Protein AF-0000000077748216 (afdb_homodimer)

Foldseek 3Di:
DPPPPPPPDPDPPPPPPPCPVPVPPPPPPPPPAEDEFDPPPDDLQLVLQLNLVSCVVPQKHKYKYKAPRVVSRVVSVCVCVVVQFKDWDDKDKDWDWDQDPVVRDTDTIIMMMTMIGGGPCNCVVDPDDDPPDDSSVVSVVVVVVVVVVVVVVVVVD/DPPPPPPPDPDPPPPPPPCPVPVPPPPPPPPPAEDEFDPPPDDLQLVLQLNLVSCVVPQKHKYKYKAPRVVSRVVSVCVCVVVQFKDWDDKDKDWDWDQDPVVRDTDTIIMMMTMIGGGPCNCVVDPDDDPPDDSSVVSVVVVVVVVVVVVVVVVVD

Organism: Raphanus sativus (NCBI:txid3726)

Structure (mmCIF, N/CA/C/O backbone):
data_AF-0000000077748216-model_v1
#
loop_
_entity.id
_entity.type
_entity.pdbx_description
1 polymer 'Uncharacterized protein At2g34160-like'
#
loop_
_atom_site.group_PDB
_atom_site.id
_atom_site.type_symbol
_atom_site.label_atom_id
_atom_site.label_alt_id
_atom_site.label_comp_id
_atom_site.label_asym_id
_atom_site.label_entity_id
_atom_site.label_seq_id
_atom_site.pdbx_PDB_ins_code
_atom_site.Cartn_x
_atom_site.Cartn_y
_atom_site.Cartn_z
_atom_site.occupancy
_atom_site.B_iso_or_equiv
_atom_site.auth_seq_id
_atom_site.auth_comp_id
_atom_site.auth_asym_id
_atom_site.auth_atom_id
_atom_site.pdbx_PDB_model_num
ATOM 1 N N . MET A 1 1 ? 86.125 21.094 -19.578 1 27.55 1 MET A N 1
ATOM 2 C CA . MET A 1 1 ? 84.812 20.562 -19.938 1 27.55 1 MET A CA 1
ATOM 3 C C . MET A 1 1 ? 84.062 20.125 -18.703 1 27.55 1 MET A C 1
ATOM 5 O O . MET A 1 1 ? 84.5 19.188 -18 1 27.55 1 MET A O 1
ATOM 9 N N . ALA A 1 2 ? 83.5 21.078 -17.953 1 36.81 2 ALA A N 1
ATOM 10 C CA . ALA A 1 2 ? 82.875 21.094 -16.641 1 36.81 2 ALA A CA 1
ATOM 11 C C . ALA A 1 2 ? 81.688 20.109 -16.594 1 36.81 2 ALA A C 1
ATOM 13 O O . ALA A 1 2 ? 80.812 20.172 -17.453 1 36.81 2 ALA A O 1
ATOM 14 N N . MET A 1 3 ? 81.938 18.844 -16.172 1 29.48 3 MET A N 1
ATOM 15 C CA . MET A 1 3 ? 81.062 17.688 -16.109 1 29.48 3 MET A CA 1
ATOM 16 C C . MET A 1 3 ? 79.812 18 -15.289 1 29.48 3 MET A C 1
ATOM 18 O O . MET A 1 3 ? 79.875 18.375 -14.117 1 29.48 3 MET A O 1
ATOM 22 N N . GLN A 1 4 ? 78.812 18.672 -15.859 1 34.09 4 GLN A N 1
ATOM 23 C CA . GLN A 1 4 ? 77.562 18.969 -15.164 1 34.09 4 GLN A CA 1
ATOM 24 C C . GLN A 1 4 ? 76.938 17.703 -14.555 1 34.09 4 GLN A C 1
ATOM 26 O O . GLN A 1 4 ? 76.75 16.703 -15.25 1 34.09 4 GLN A O 1
ATOM 31 N N . ILE A 1 5 ? 77.188 17.406 -13.297 1 35.5 5 ILE A N 1
ATOM 32 C CA . ILE A 1 5 ? 76.625 16.344 -12.477 1 35.5 5 ILE A CA 1
ATOM 33 C C . ILE A 1 5 ? 75.125 16.422 -12.539 1 35.5 5 ILE A C 1
ATOM 35 O O . ILE A 1 5 ? 74.5 17.438 -12.211 1 35.5 5 ILE A O 1
ATOM 39 N N . ALA A 1 6 ? 74.5 15.758 -13.531 1 41 6 ALA A N 1
ATOM 40 C CA . ALA A 1 6 ? 73.062 15.648 -13.672 1 41 6 ALA A CA 1
ATOM 41 C C . ALA A 1 6 ? 72.438 15.242 -12.352 1 41 6 ALA A C 1
ATOM 43 O O . ALA A 1 6 ? 72.875 14.266 -11.719 1 41 6 ALA A O 1
ATOM 44 N N . THR A 1 7 ? 72.062 16.172 -11.516 1 41.59 7 THR A N 1
ATOM 45 C CA . THR A 1 7 ? 71.375 15.93 -10.266 1 41.59 7 THR A CA 1
ATOM 46 C C . THR A 1 7 ? 70.188 15.008 -10.484 1 41.59 7 THR A C 1
ATOM 48 O O . THR A 1 7 ? 69.375 15.25 -11.383 1 41.59 7 THR A O 1
ATOM 51 N N . PRO A 1 8 ? 70.375 13.719 -10.172 1 38.62 8 PRO A N 1
ATOM 52 C CA . PRO A 1 8 ? 69.25 12.766 -10.367 1 38.62 8 PRO A CA 1
ATOM 53 C C . PRO A 1 8 ? 67.938 13.297 -9.859 1 38.62 8 PRO A C 1
ATOM 55 O O . PRO A 1 8 ? 67.875 14.086 -8.914 1 38.62 8 PRO A O 1
ATOM 58 N N . ALA A 1 9 ? 67 13.594 -10.773 1 42.34 9 ALA A N 1
ATOM 59 C CA . ALA A 1 9 ? 65.625 14.07 -10.5 1 42.34 9 ALA A CA 1
ATOM 60 C C . ALA A 1 9 ? 65 13.289 -9.352 1 42.34 9 ALA A C 1
ATOM 62 O O . ALA A 1 9 ? 65.25 12.094 -9.18 1 42.34 9 ALA A O 1
ATOM 63 N N . PRO A 1 10 ? 64.562 14.016 -8.297 1 40.09 10 PRO A N 1
ATOM 64 C CA . PRO A 1 10 ? 63.969 13.391 -7.121 1 40.09 10 PRO A CA 1
ATOM 65 C C . PRO A 1 10 ? 62.938 12.336 -7.488 1 40.09 10 PRO A C 1
ATOM 67 O O . PRO A 1 10 ? 62.344 12.406 -8.562 1 40.09 10 PRO A O 1
ATOM 70 N N . ALA A 1 11 ? 63.125 11.078 -7.02 1 39.53 11 ALA A N 1
ATOM 71 C CA . ALA A 1 11 ? 62.25 9.922 -7.207 1 39.53 11 ALA A CA 1
ATOM 72 C C . ALA A 1 11 ? 60.781 10.281 -6.914 1 39.53 11 ALA A C 1
ATOM 74 O O . ALA A 1 11 ? 60.5 11.07 -6.016 1 39.53 11 ALA A O 1
ATOM 75 N N . PRO A 1 12 ? 59.969 10.352 -7.992 1 38.25 12 PRO A N 1
ATOM 76 C CA . PRO A 1 12 ? 58.562 10.648 -7.762 1 38.25 12 PRO A CA 1
ATOM 77 C C . PRO A 1 12 ? 57.969 9.852 -6.602 1 38.25 12 PRO A C 1
ATOM 79 O O . PRO A 1 12 ? 58.344 8.711 -6.359 1 38.25 12 PRO A O 1
ATOM 82 N N . ILE A 1 13 ? 57.75 10.469 -5.438 1 40 13 ILE A N 1
ATOM 83 C CA . ILE A 1 13 ? 57.062 9.852 -4.316 1 40 13 ILE A CA 1
ATOM 84 C C . ILE A 1 13 ? 55.844 9.07 -4.824 1 40 13 ILE A C 1
ATOM 86 O O . ILE A 1 13 ? 55.031 9.594 -5.586 1 40 13 ILE A O 1
ATOM 90 N N . THR A 1 14 ? 56.062 7.777 -5.195 1 33.66 14 THR A N 1
ATOM 91 C CA . THR A 1 14 ? 54.969 6.879 -5.535 1 33.66 14 THR A CA 1
ATOM 92 C C . THR A 1 14 ? 53.812 7.016 -4.531 1 33.66 14 THR A C 1
ATOM 94 O O . THR A 1 14 ? 54.031 6.887 -3.322 1 33.66 14 THR A O 1
ATOM 97 N N . ALA A 1 15 ? 52.875 7.938 -4.824 1 38.72 15 ALA A N 1
ATOM 98 C CA . ALA A 1 15 ? 51.688 8.086 -4 1 38.72 15 ALA A CA 1
ATOM 99 C C . ALA A 1 15 ? 51.156 6.727 -3.545 1 38.72 15 ALA A C 1
ATOM 101 O O . ALA A 1 15 ? 51.25 5.738 -4.273 1 38.72 15 ALA A O 1
ATOM 102 N N . PRO A 1 16 ? 51.156 6.535 -2.176 1 36.75 16 PRO A N 1
ATOM 103 C CA . PRO A 1 16 ? 50.625 5.273 -1.677 1 36.75 16 PRO A CA 1
ATOM 104 C C . PRO A 1 16 ? 49.375 4.844 -2.43 1 36.75 16 PRO A C 1
ATOM 106 O O . PRO A 1 16 ? 48.594 5.691 -2.891 1 36.75 16 PRO A O 1
ATOM 109 N N . GLU A 1 17 ? 49.469 3.736 -3.219 1 35.72 17 GLU A N 1
ATOM 110 C CA . GLU A 1 17 ? 48.281 3.094 -3.801 1 35.72 17 GLU A CA 1
ATOM 111 C C . GLU A 1 17 ? 47.156 3.012 -2.791 1 35.72 17 GLU A C 1
ATOM 113 O O . GLU A 1 17 ? 47.312 2.459 -1.7 1 35.72 17 GLU A O 1
ATOM 118 N N . ILE A 1 18 ? 46.438 4.137 -2.645 1 35.72 18 ILE A N 1
ATOM 119 C CA . ILE A 1 18 ? 45.219 3.998 -1.869 1 35.72 18 ILE A CA 1
ATOM 120 C C . ILE A 1 18 ? 44.469 2.734 -2.297 1 35.72 18 ILE A C 1
ATOM 122 O O . ILE A 1 18 ? 44.094 2.6 -3.459 1 35.72 18 ILE A O 1
ATOM 126 N N . ASN A 1 19 ? 44.906 1.591 -1.771 1 33.25 19 ASN A N 1
ATOM 127 C CA . ASN A 1 19 ? 44.062 0.398 -1.89 1 33.25 19 ASN A CA 1
ATOM 128 C C . ASN A 1 19 ? 42.594 0.727 -1.718 1 33.25 19 ASN A C 1
ATOM 130 O O . ASN A 1 19 ? 42.156 1.033 -0.611 1 33.25 19 ASN A O 1
ATOM 134 N N . ILE A 1 20 ? 42.125 1.421 -2.705 1 32.44 20 ILE A N 1
ATOM 135 C CA . ILE A 1 20 ? 40.656 1.443 -2.707 1 32.44 20 ILE A CA 1
ATOM 136 C C . ILE A 1 20 ? 40.125 0.034 -2.467 1 32.44 20 ILE A C 1
ATOM 138 O O . ILE A 1 20 ? 40.312 -0.854 -3.305 1 32.44 20 ILE A O 1
ATOM 142 N N . ILE A 1 21 ? 40.438 -0.521 -1.264 1 31.88 21 ILE A N 1
ATOM 143 C CA . ILE A 1 21 ? 39.656 -1.717 -0.961 1 31.88 21 ILE A CA 1
ATOM 144 C C . ILE A 1 21 ? 38.25 -1.578 -1.542 1 31.88 21 ILE A C 1
ATOM 146 O O . ILE A 1 21 ? 37.469 -0.708 -1.126 1 31.88 21 ILE A O 1
ATOM 150 N N . LEU A 1 22 ? 38.156 -1.734 -2.844 1 31.7 22 LEU A N 1
ATOM 151 C CA . LEU A 1 22 ? 36.812 -2.053 -3.334 1 31.7 22 LEU A CA 1
ATOM 152 C C . LEU A 1 22 ? 36.094 -2.949 -2.35 1 31.7 22 LEU A C 1
ATOM 154 O O . LEU A 1 22 ? 36.5 -4.082 -2.1 1 31.7 22 LEU A O 1
ATOM 158 N N . THR A 1 23 ? 35.781 -2.428 -1.133 1 33.97 23 THR A N 1
ATOM 159 C CA . THR A 1 23 ? 34.812 -3.244 -0.387 1 33.97 23 THR A CA 1
ATOM 160 C C . THR A 1 23 ? 33.938 -4.027 -1.337 1 33.97 23 THR A C 1
ATOM 162 O O . THR A 1 23 ? 33.438 -3.482 -2.334 1 33.97 23 THR A O 1
ATOM 165 N N . PRO A 1 24 ? 34.188 -5.332 -1.445 1 31.91 24 PRO A N 1
ATOM 166 C CA . PRO A 1 24 ? 33.219 -6.09 -2.258 1 31.91 24 PRO A CA 1
ATOM 167 C C . PRO A 1 24 ? 31.828 -5.461 -2.277 1 31.91 24 PRO A C 1
ATOM 169 O O . PRO A 1 24 ? 31.406 -4.859 -1.286 1 31.91 24 PRO A O 1
ATOM 172 N N . ALA A 1 25 ? 31.453 -4.887 -3.354 1 33.06 25 ALA A N 1
ATOM 173 C CA . ALA A 1 25 ? 30.062 -4.531 -3.596 1 33.06 25 ALA A CA 1
ATOM 174 C C . ALA A 1 25 ? 29.125 -5.391 -2.754 1 33.06 25 ALA A C 1
ATOM 176 O O . ALA A 1 25 ? 29.234 -6.617 -2.744 1 33.06 25 ALA A O 1
ATOM 177 N N . LYS A 1 26 ? 28.859 -5.07 -1.562 1 33.97 26 LYS A N 1
ATOM 178 C CA . LYS A 1 26 ? 27.766 -5.75 -0.883 1 33.97 26 LYS A CA 1
ATOM 179 C C . LYS A 1 26 ? 26.797 -6.383 -1.887 1 33.97 26 LYS A C 1
ATOM 181 O O . LYS A 1 26 ? 26.156 -5.684 -2.672 1 33.97 26 LYS A O 1
ATOM 186 N N . THR A 1 27 ? 27.156 -7.387 -2.625 1 33.25 27 THR A N 1
ATOM 187 C CA . THR A 1 27 ? 26.219 -8.188 -3.4 1 33.25 27 THR A CA 1
ATOM 188 C C . THR A 1 27 ? 24.828 -8.141 -2.781 1 33.25 27 THR A C 1
ATOM 190 O O . THR A 1 27 ? 24.625 -8.609 -1.66 1 33.25 27 THR A O 1
ATOM 193 N N . GLU A 1 28 ? 24.141 -7.047 -2.73 1 39.19 28 GLU A N 1
ATOM 194 C CA . GLU A 1 28 ? 22.734 -7.129 -2.383 1 39.19 28 GLU A CA 1
ATOM 195 C C . GLU A 1 28 ? 22.172 -8.508 -2.699 1 39.19 28 GLU A C 1
ATOM 197 O O . GLU A 1 28 ? 22.188 -8.945 -3.854 1 39.19 28 GLU A O 1
ATOM 202 N N . THR A 1 29 ? 22.641 -9.555 -2.092 1 40.03 29 THR A N 1
ATOM 203 C CA . THR A 1 29 ? 22.078 -10.891 -2.205 1 40.03 29 THR A CA 1
ATOM 204 C C . THR A 1 29 ? 20.625 -10.82 -2.668 1 40.03 29 THR A C 1
ATOM 206 O O . THR A 1 29 ? 19.766 -10.312 -1.949 1 40.03 29 THR A O 1
ATOM 209 N N . HIS A 1 30 ? 20.375 -10.438 -3.916 1 50.88 30 HIS A N 1
ATOM 210 C CA . HIS A 1 30 ? 19.062 -10.562 -4.531 1 50.88 30 HIS A CA 1
ATOM 211 C C . HIS A 1 30 ? 18.297 -11.758 -3.971 1 50.88 30 HIS A C 1
ATOM 213 O O . HIS A 1 30 ? 18.703 -12.906 -4.16 1 50.88 30 HIS A O 1
ATOM 219 N N . LYS A 1 31 ? 17.734 -11.555 -2.887 1 65.12 31 LYS A N 1
ATOM 220 C CA . LYS A 1 31 ? 16.922 -12.664 -2.391 1 65.12 31 LYS A CA 1
ATOM 221 C C . LYS A 1 31 ? 16.188 -13.359 -3.533 1 65.12 31 LYS A C 1
ATOM 223 O O . LYS A 1 31 ? 15.578 -12.703 -4.379 1 65.12 31 LYS A O 1
ATOM 228 N N . LYS A 1 32 ? 16.5 -14.578 -3.84 1 83.19 32 LYS A N 1
ATOM 229 C CA . LYS A 1 32 ? 15.977 -15.453 -4.883 1 83.19 32 LYS A CA 1
ATOM 230 C C . LYS A 1 32 ? 14.453 -15.453 -4.898 1 83.19 32 LYS A C 1
ATOM 232 O O . LYS A 1 32 ? 13.836 -15.938 -5.848 1 83.19 32 LYS A O 1
ATOM 237 N N . ASN A 1 33 ? 13.852 -14.664 -3.963 1 95.81 33 ASN A N 1
ATOM 238 C CA . ASN A 1 33 ? 12.398 -14.703 -3.918 1 95.81 33 ASN A CA 1
ATOM 239 C C . ASN A 1 33 ? 11.797 -13.297 -3.859 1 95.81 33 ASN A C 1
ATOM 241 O O . ASN A 1 33 ? 10.773 -13.078 -3.211 1 95.81 33 ASN A O 1
ATOM 245 N N . ARG A 1 34 ? 12.57 -12.344 -4.469 1 97.56 34 ARG A N 1
ATOM 246 C CA . ARG A 1 34 ? 12.078 -10.969 -4.492 1 97.56 34 ARG A CA 1
ATOM 247 C C . ARG A 1 34 ? 11.586 -10.586 -5.883 1 97.56 34 ARG A C 1
ATOM 249 O O . ARG A 1 34 ? 12.234 -10.883 -6.887 1 97.56 34 ARG A O 1
ATOM 256 N N . ILE A 1 35 ? 10.445 -9.945 -5.883 1 97.62 35 ILE A N 1
ATOM 257 C CA . ILE A 1 35 ? 9.875 -9.484 -7.145 1 97.62 35 ILE A CA 1
ATOM 258 C C . ILE A 1 35 ? 9.648 -7.977 -7.086 1 97.62 35 ILE A C 1
ATOM 260 O O . ILE A 1 35 ? 8.953 -7.48 -6.195 1 97.62 35 ILE A O 1
ATOM 264 N N . GLN A 1 36 ? 10.234 -7.281 -7.977 1 97.25 36 GLN A N 1
ATOM 265 C CA . GLN A 1 36 ? 9.914 -5.875 -8.188 1 97.25 36 GLN A CA 1
ATOM 266 C C . GLN A 1 36 ? 8.805 -5.715 -9.227 1 97.25 36 GLN A C 1
ATOM 268 O O . GLN A 1 36 ? 8.977 -6.062 -10.391 1 97.25 36 GLN A O 1
ATOM 273 N N . VAL A 1 37 ? 7.738 -5.145 -8.781 1 97.69 37 VAL A N 1
ATOM 274 C CA . VAL A 1 37 ? 6.543 -5.094 -9.609 1 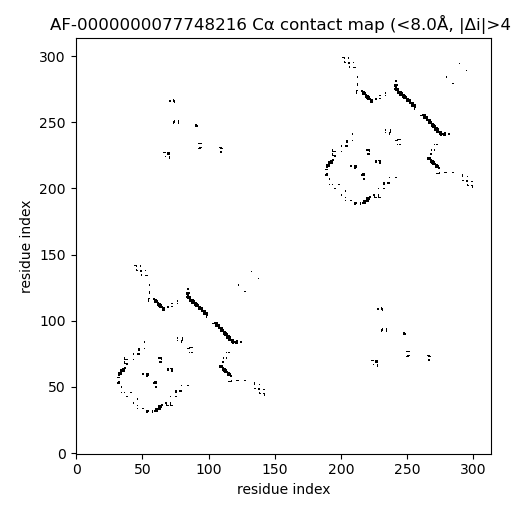97.69 37 VAL A CA 1
ATOM 275 C C . VAL A 1 37 ? 6.461 -3.742 -10.32 1 97.69 37 VAL A C 1
ATOM 277 O O . VAL A 1 37 ? 6.711 -2.701 -9.711 1 97.69 37 VAL A O 1
ATOM 280 N N . SER A 1 38 ? 6.098 -3.84 -11.609 1 93.44 38 SER A N 1
ATOM 281 C CA . SER A 1 38 ? 5.859 -2.65 -12.422 1 93.44 38 SER A CA 1
ATOM 282 C C . SER A 1 38 ? 4.539 -2.75 -13.18 1 93.44 38 SER A C 1
ATOM 284 O O . SER A 1 38 ? 4.102 -3.848 -13.531 1 93.44 38 SER A O 1
ATOM 286 N N . ASN A 1 39 ? 3.916 -1.569 -13.398 1 86 39 ASN A N 1
ATOM 287 C CA . ASN A 1 39 ? 2.66 -1.531 -14.141 1 86 39 ASN A CA 1
ATOM 288 C C . ASN A 1 39 ? 2.898 -1.615 -15.648 1 86 39 ASN A C 1
ATOM 290 O O . ASN A 1 39 ? 2.051 -2.119 -16.391 1 86 39 ASN A O 1
ATOM 294 N N . THR A 1 40 ? 4 -1.246 -16.047 1 85.06 40 THR A N 1
ATOM 295 C CA . THR A 1 40 ? 4.203 -1.038 -17.469 1 85.06 40 THR A CA 1
ATOM 296 C C . THR A 1 40 ? 5.008 -2.186 -18.078 1 85.06 40 THR A C 1
ATOM 298 O O . THR A 1 40 ? 4.945 -2.424 -19.281 1 85.06 40 THR A O 1
ATOM 301 N N . LYS A 1 41 ? 5.566 -3.047 -17.344 1 86 41 LYS A N 1
ATOM 302 C CA . LYS A 1 41 ? 6.527 -3.996 -17.891 1 86 41 LYS A CA 1
ATOM 303 C C . LYS A 1 41 ? 5.871 -5.348 -18.156 1 86 41 LYS A C 1
ATOM 305 O O . LYS A 1 41 ? 6.121 -5.969 -19.203 1 86 41 LYS A O 1
ATOM 310 N N . LYS A 1 42 ? 5.098 -5.773 -17.25 1 91.31 42 LYS A N 1
ATOM 311 C CA . LYS A 1 42 ? 4.473 -7.09 -17.359 1 91.31 42 LYS A CA 1
ATOM 312 C C . LYS A 1 42 ? 3.018 -7.047 -16.906 1 91.31 42 LYS A C 1
ATOM 314 O O . LYS A 1 42 ? 2.637 -6.191 -16.109 1 91.31 42 LYS A O 1
ATOM 319 N N . PRO A 1 43 ? 2.271 -7.984 -17.469 1 92.38 43 PRO A N 1
ATOM 320 C CA . PRO A 1 43 ? 0.876 -8.055 -17.031 1 92.38 43 PRO A CA 1
ATOM 321 C C . PRO A 1 43 ? 0.741 -8.508 -15.578 1 92.38 43 PRO A C 1
ATOM 323 O O . PRO A 1 43 ? 1.648 -9.148 -15.039 1 92.38 43 PRO A O 1
ATOM 326 N N . LEU A 1 44 ? -0.333 -8.242 -15.008 1 94.38 44 LEU A N 1
ATOM 327 C CA . LEU A 1 44 ? -0.645 -8.547 -13.609 1 94.38 44 LEU A CA 1
ATOM 328 C C . LEU A 1 44 ? -0.425 -10.031 -13.312 1 94.38 44 LEU A C 1
ATOM 330 O O . LEU A 1 44 ? 0.265 -10.375 -12.352 1 94.38 44 LEU A O 1
ATOM 334 N N . PHE A 1 45 ? -0.956 -10.883 -14.227 1 95 45 PHE A N 1
ATOM 335 C CA . PHE A 1 45 ? -0.95 -12.305 -13.914 1 95 45 PHE A CA 1
ATOM 336 C C . PHE A 1 45 ? 0.44 -12.898 -14.109 1 95 45 PHE A C 1
ATOM 338 O O . PHE A 1 45 ? 0.748 -13.961 -13.578 1 95 45 PHE A O 1
ATOM 345 N N . PHE A 1 46 ? 1.243 -12.281 -14.93 1 95.38 46 PHE A N 1
ATOM 346 C CA . PHE A 1 46 ? 2.637 -12.711 -14.945 1 95.38 46 PHE A CA 1
ATOM 347 C C . PHE A 1 46 ? 3.232 -12.664 -13.547 1 95.38 46 PHE A C 1
ATOM 349 O O . PHE A 1 46 ? 3.887 -13.617 -13.117 1 95.38 46 PHE A O 1
ATOM 356 N N . TYR A 1 47 ? 3.012 -11.586 -12.828 1 97.75 47 TYR A N 1
ATOM 357 C CA . TYR A 1 47 ? 3.562 -11.406 -11.492 1 97.75 47 TYR A CA 1
ATOM 358 C C . TYR A 1 47 ? 2.916 -12.375 -10.508 1 97.75 47 TYR A C 1
ATOM 360 O O . TYR A 1 47 ? 3.58 -12.875 -9.594 1 97.75 47 TYR A O 1
ATOM 368 N N . VAL A 1 48 ? 1.647 -12.633 -10.656 1 97.56 48 VAL A N 1
ATOM 369 C CA . VAL A 1 48 ? 0.961 -13.594 -9.797 1 97.56 48 VAL A CA 1
ATOM 370 C C . VAL A 1 48 ? 1.595 -14.977 -9.961 1 97.56 48 VAL A C 1
ATOM 372 O O . VAL A 1 48 ? 1.904 -15.641 -8.969 1 97.56 48 VAL A O 1
ATOM 375 N N . ASN A 1 49 ? 1.815 -15.297 -11.211 1 95.69 49 ASN A N 1
ATOM 376 C CA . ASN A 1 49 ? 2.406 -16.594 -11.508 1 95.69 49 ASN A CA 1
ATOM 377 C C . ASN A 1 49 ? 3.844 -16.688 -11.008 1 95.69 49 ASN A C 1
ATOM 379 O O . ASN A 1 49 ? 4.254 -17.703 -10.453 1 95.69 49 ASN A O 1
ATOM 383 N N . LEU A 1 50 ? 4.523 -15.68 -11.219 1 96.31 50 LEU A N 1
ATOM 384 C CA . LEU A 1 50 ? 5.902 -15.656 -10.742 1 96.31 50 LEU A CA 1
ATOM 385 C C . LEU A 1 50 ? 5.953 -15.789 -9.219 1 96.31 50 LEU A C 1
ATOM 387 O O . LEU A 1 50 ? 6.777 -16.531 -8.688 1 96.31 50 LEU A O 1
ATOM 391 N N . ALA A 1 51 ? 5.109 -15.117 -8.562 1 97.75 51 ALA A N 1
ATOM 392 C CA . ALA A 1 51 ? 5.039 -15.188 -7.109 1 97.75 51 ALA A CA 1
ATOM 393 C C . ALA A 1 51 ? 4.734 -16.609 -6.645 1 97.75 51 ALA A C 1
ATOM 395 O O . ALA A 1 51 ? 5.336 -17.094 -5.684 1 97.75 51 ALA A O 1
ATOM 396 N N . LYS A 1 52 ? 3.85 -17.219 -7.316 1 96.5 52 LYS A N 1
ATOM 397 C CA . LYS A 1 52 ? 3.52 -18.609 -7.004 1 96.5 52 LYS A CA 1
ATOM 398 C C . LYS A 1 52 ? 4.758 -19.484 -7.07 1 96.5 52 LYS A C 1
ATOM 400 O O . LYS A 1 52 ? 4.98 -20.328 -6.191 1 96.5 52 LYS A O 1
ATOM 405 N N . ARG A 1 53 ? 5.477 -19.25 -8.039 1 95.5 53 ARG A N 1
ATOM 406 C CA . ARG A 1 53 ? 6.668 -20.062 -8.242 1 95.5 53 ARG A CA 1
ATOM 407 C C . ARG A 1 53 ? 7.703 -19.812 -7.152 1 95.5 53 ARG A C 1
ATOM 409 O O . ARG A 1 53 ? 8.32 -20.75 -6.645 1 95.5 53 ARG A O 1
ATOM 416 N N . TYR A 1 54 ? 7.84 -18.609 -6.828 1 96.44 54 TYR A N 1
ATOM 417 C CA . TYR A 1 54 ? 8.797 -18.281 -5.777 1 96.44 54 TYR A CA 1
ATOM 418 C C . TYR A 1 54 ? 8.344 -18.844 -4.434 1 96.44 54 TYR A C 1
ATOM 420 O O . TYR A 1 54 ? 9.164 -19.328 -3.648 1 96.44 54 TYR A O 1
ATOM 428 N N . ILE A 1 55 ? 7.078 -18.812 -4.176 1 96.69 55 ILE A N 1
ATOM 429 C CA . ILE A 1 55 ? 6.551 -19.406 -2.949 1 96.69 55 ILE A CA 1
ATOM 430 C C . ILE A 1 55 ? 6.805 -20.906 -2.953 1 96.69 55 ILE A C 1
ATOM 432 O O . ILE A 1 55 ? 7.211 -21.484 -1.937 1 96.69 55 ILE A O 1
ATOM 436 N N . GLN A 1 56 ? 6.57 -21.438 -4.059 1 95.06 56 GLN A N 1
ATOM 437 C CA . GLN A 1 56 ? 6.781 -22.875 -4.191 1 95.06 56 GLN A CA 1
ATOM 438 C C . GLN A 1 56 ? 8.234 -23.25 -3.924 1 95.06 56 GLN A C 1
ATOM 440 O O . GLN A 1 56 ? 8.516 -24.234 -3.244 1 95.06 56 GLN A O 1
ATOM 445 N N . GLN A 1 57 ? 9.109 -22.469 -4.391 1 93.5 57 GLN A N 1
ATOM 446 C CA . GLN A 1 57 ? 10.531 -22.797 -4.336 1 93.5 57 GLN A CA 1
ATOM 447 C C . GLN A 1 57 ? 11.141 -22.375 -3.002 1 93.5 57 GLN A C 1
ATOM 449 O O . GLN A 1 57 ? 12.055 -23.031 -2.494 1 93.5 57 GLN A O 1
ATOM 454 N N . HIS A 1 58 ? 10.617 -21.281 -2.465 1 94.88 58 HIS A N 1
ATOM 455 C CA . HIS A 1 58 ? 11.32 -20.688 -1.334 1 94.88 58 HIS A CA 1
ATOM 456 C C . HIS A 1 58 ? 10.414 -20.578 -0.117 1 94.88 58 HIS A C 1
ATOM 458 O O . HIS A 1 58 ? 10.82 -20.047 0.919 1 94.88 58 HIS A O 1
ATOM 464 N N . ASN A 1 59 ? 9.25 -20.953 -0.213 1 96.81 59 ASN A N 1
ATOM 465 C CA . ASN A 1 59 ? 8.242 -20.906 0.842 1 96.81 59 ASN A CA 1
ATOM 466 C C . ASN A 1 59 ? 7.883 -19.469 1.203 1 96.81 59 ASN A C 1
ATOM 468 O O . ASN A 1 59 ? 7.172 -19.219 2.182 1 96.81 59 ASN A O 1
ATOM 472 N N . GLU A 1 60 ? 8.438 -18.531 0.409 1 97.81 60 GLU A N 1
ATOM 473 C CA . GLU A 1 60 ? 8.203 -17.125 0.686 1 97.81 60 GLU A CA 1
ATOM 474 C C . GLU A 1 60 ? 8.477 -16.266 -0.546 1 97.81 60 GLU A C 1
ATOM 476 O O . GLU A 1 60 ? 9.305 -16.625 -1.384 1 97.81 60 GLU A O 1
ATOM 481 N N . VAL A 1 61 ? 7.773 -15.203 -0.599 1 98.44 61 VAL A N 1
ATOM 482 C CA . VAL A 1 61 ? 8.047 -14.242 -1.664 1 98.44 61 VAL A CA 1
ATOM 483 C C . VAL A 1 61 ? 7.953 -12.82 -1.118 1 98.44 61 VAL A C 1
ATOM 485 O O . VAL A 1 61 ? 7.094 -12.523 -0.284 1 98.44 61 VAL A O 1
ATOM 488 N N . GLU A 1 62 ? 8.852 -11.969 -1.553 1 98.62 62 GLU A N 1
ATOM 489 C CA . GLU A 1 62 ? 8.836 -10.547 -1.223 1 98.62 62 GLU A CA 1
ATOM 490 C C . GLU A 1 62 ? 8.453 -9.703 -2.438 1 98.62 62 GLU A C 1
ATOM 492 O O . GLU A 1 62 ? 9.156 -9.711 -3.451 1 98.62 62 GLU A O 1
ATOM 497 N N . LEU A 1 63 ? 7.383 -8.977 -2.277 1 98.56 63 LEU A N 1
ATOM 498 C CA . LEU A 1 63 ? 6.914 -8.094 -3.344 1 98.56 63 LEU A CA 1
ATOM 499 C C . LEU A 1 63 ? 7.246 -6.641 -3.029 1 98.56 63 LEU A C 1
ATOM 501 O O . LEU A 1 63 ? 7.113 -6.203 -1.885 1 98.56 63 LEU A O 1
ATOM 505 N N . SER A 1 64 ? 7.645 -5.898 -4.066 1 98.19 64 SER A N 1
ATOM 506 C CA . SER A 1 64 ? 7.938 -4.48 -3.889 1 98.19 64 SER A CA 1
ATOM 507 C C . SER A 1 64 ? 7.484 -3.67 -5.098 1 98.19 64 SER A C 1
ATOM 509 O O . SER A 1 64 ? 7.465 -4.18 -6.223 1 98.19 64 SER A O 1
ATOM 511 N N . ALA A 1 65 ? 7.086 -2.477 -4.812 1 97.69 65 ALA A N 1
ATOM 512 C CA . ALA A 1 65 ? 6.68 -1.575 -5.891 1 97.69 65 ALA A CA 1
ATOM 513 C C . ALA A 1 65 ? 6.852 -0.116 -5.48 1 97.69 65 ALA A C 1
ATOM 515 O O . ALA A 1 65 ? 6.844 0.205 -4.289 1 97.69 65 ALA A O 1
ATOM 516 N N . LEU A 1 66 ? 6.941 0.7 -6.516 1 96.12 66 LEU A N 1
ATOM 517 C CA . LEU A 1 66 ? 7.023 2.146 -6.34 1 96.12 66 LEU A CA 1
ATOM 518 C C . LEU A 1 66 ? 5.863 2.846 -7.047 1 96.12 66 LEU A C 1
ATOM 520 O O . LEU A 1 66 ? 5.469 2.447 -8.148 1 96.12 66 LEU A O 1
ATOM 524 N N . GLY A 1 67 ? 5.395 3.904 -6.367 1 95 67 GLY A N 1
ATOM 525 C CA . GLY A 1 67 ? 4.418 4.762 -7.016 1 95 67 GLY A CA 1
ATOM 526 C C . GLY A 1 67 ? 3.141 4.035 -7.395 1 95 67 GLY A C 1
ATOM 527 O O . GLY A 1 67 ? 2.537 3.354 -6.562 1 95 67 GLY A O 1
ATOM 528 N N . MET A 1 68 ? 2.859 4.145 -8.68 1 93.19 68 MET A N 1
ATOM 529 C CA . MET A 1 68 ? 1.578 3.633 -9.164 1 93.19 68 MET A CA 1
ATOM 530 C C . MET A 1 68 ? 1.554 2.107 -9.125 1 93.19 68 MET A C 1
ATOM 532 O O . MET A 1 68 ? 0.482 1.501 -9.086 1 93.19 68 MET A O 1
ATOM 536 N N . ALA A 1 69 ? 2.609 1.498 -9.062 1 96.62 69 ALA A N 1
ATOM 537 C CA . ALA A 1 69 ? 2.686 0.04 -9.078 1 96.62 69 ALA A CA 1
ATOM 538 C C . ALA A 1 69 ? 2.316 -0.542 -7.715 1 96.62 69 ALA A C 1
ATOM 540 O O . ALA A 1 69 ? 2.115 -1.752 -7.582 1 96.62 69 ALA A O 1
ATOM 541 N N . ILE A 1 70 ? 2.205 0.261 -6.738 1 97.75 70 ILE A N 1
ATOM 542 C CA . ILE A 1 70 ? 1.836 -0.185 -5.398 1 97.75 70 ILE A CA 1
ATOM 543 C C . ILE A 1 70 ? 0.476 -0.878 -5.441 1 97.75 70 ILE A C 1
ATOM 545 O O . ILE A 1 70 ? 0.29 -1.934 -4.832 1 97.75 70 ILE A O 1
ATOM 549 N N . THR A 1 71 ? -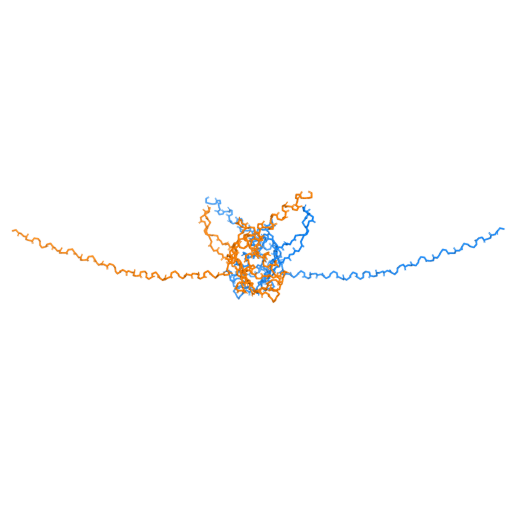0.413 -0.296 -6.211 1 96.81 71 THR A N 1
ATOM 550 C CA . THR A 1 71 ? -1.74 -0.884 -6.359 1 96.81 71 THR A CA 1
ATOM 551 C C . THR A 1 71 ? -1.645 -2.307 -6.902 1 96.81 71 THR A C 1
ATOM 553 O O . THR A 1 71 ? -2.389 -3.191 -6.477 1 96.81 71 THR A O 1
ATOM 556 N N . THR A 1 72 ? -0.719 -2.541 -7.734 1 96.75 72 THR A N 1
ATOM 557 C CA . THR A 1 72 ? -0.535 -3.852 -8.344 1 96.75 72 THR A CA 1
ATOM 558 C C . THR A 1 72 ? -0.039 -4.867 -7.32 1 96.75 72 THR A C 1
ATOM 560 O O . THR A 1 72 ? -0.535 -5.992 -7.262 1 96.75 72 THR A O 1
ATOM 563 N N . VAL A 1 73 ? 0.812 -4.41 -6.484 1 98.19 73 VAL A N 1
ATOM 564 C CA . VAL A 1 73 ? 1.363 -5.293 -5.461 1 98.19 73 VAL A CA 1
ATOM 565 C C . VAL A 1 73 ? 0.266 -5.699 -4.48 1 98.19 73 VAL A C 1
ATOM 567 O O . VAL A 1 73 ? 0.171 -6.863 -4.094 1 98.19 73 VAL A O 1
ATOM 570 N N . VAL A 1 74 ? -0.524 -4.715 -4.105 1 98.25 74 VAL A N 1
ATOM 571 C CA . VAL A 1 74 ? -1.62 -5.023 -3.193 1 98.25 74 VAL A CA 1
ATOM 572 C C . VAL A 1 74 ? -2.568 -6.027 -3.842 1 98.25 74 VAL A C 1
ATOM 574 O O . VAL A 1 74 ? -2.984 -7 -3.205 1 98.25 74 VAL A O 1
ATOM 577 N N . THR A 1 75 ? -2.846 -5.863 -5.105 1 97.5 75 THR A N 1
ATOM 578 C CA . THR A 1 75 ? -3.748 -6.75 -5.836 1 97.5 75 THR A CA 1
ATOM 579 C C . THR A 1 75 ? -3.176 -8.164 -5.91 1 97.5 75 THR A C 1
ATOM 581 O O . THR A 1 75 ? -3.883 -9.141 -5.648 1 97.5 75 THR A O 1
ATOM 584 N N . ILE A 1 76 ? -1.905 -8.266 -6.188 1 98 76 ILE A N 1
ATOM 585 C CA . ILE A 1 76 ? -1.234 -9.555 -6.27 1 98 76 ILE A CA 1
ATOM 586 C C . ILE A 1 76 ? -1.327 -10.273 -4.926 1 98 76 ILE A C 1
ATOM 588 O O . ILE A 1 76 ? -1.702 -11.445 -4.863 1 98 76 ILE A O 1
ATOM 592 N N . SER A 1 77 ? -0.988 -9.562 -3.918 1 98.62 77 SER A N 1
ATOM 593 C CA . SER A 1 77 ? -1.012 -10.133 -2.574 1 98.62 77 SER A CA 1
ATOM 594 C C . SER A 1 77 ? -2.4 -10.656 -2.221 1 98.62 77 SER A C 1
ATOM 596 O O . SER A 1 77 ? -2.535 -11.75 -1.676 1 98.62 77 SER A O 1
ATOM 598 N N . GLU A 1 78 ? -3.357 -9.93 -2.561 1 98.12 78 GLU A N 1
ATOM 599 C CA . GLU A 1 78 ? -4.727 -10.297 -2.215 1 98.12 78 GLU A CA 1
ATOM 600 C C . GLU A 1 78 ? -5.203 -11.484 -3.049 1 98.12 78 GLU A C 1
ATOM 602 O O . GLU A 1 78 ? -5.926 -12.352 -2.553 1 98.12 78 GLU A O 1
ATOM 607 N N . ILE A 1 79 ? -4.816 -11.5 -4.281 1 97.12 79 ILE A N 1
ATOM 608 C CA . ILE A 1 79 ? -5.148 -12.641 -5.137 1 97.12 79 ILE A CA 1
ATOM 609 C C . ILE A 1 79 ? -4.574 -13.922 -4.535 1 97.12 79 ILE A C 1
ATOM 611 O O . ILE A 1 79 ? -5.285 -14.922 -4.398 1 97.12 79 ILE A O 1
ATOM 615 N N . LEU A 1 80 ? -3.379 -13.898 -4.133 1 98.25 80 LEU A N 1
ATOM 616 C CA . LEU A 1 80 ? -2.709 -15.07 -3.59 1 98.25 80 LEU A CA 1
ATOM 617 C C . LEU A 1 80 ? -3.33 -15.484 -2.26 1 98.25 80 LEU A C 1
ATOM 619 O O . LEU A 1 80 ? -3.561 -16.672 -2.021 1 98.25 80 LEU A O 1
ATOM 623 N N . LYS A 1 81 ? -3.65 -14.555 -1.471 1 97.88 81 LYS A N 1
ATOM 624 C CA . LYS A 1 81 ? -4.262 -14.828 -0.173 1 97.88 81 LYS A CA 1
ATOM 625 C C . LYS A 1 81 ? -5.672 -15.383 -0.337 1 97.88 81 LYS A C 1
ATOM 627 O O . LYS A 1 81 ? -6.035 -16.375 0.304 1 97.88 81 LYS A O 1
ATOM 632 N N . ASN A 1 82 ? -6.363 -14.75 -1.183 1 95.94 82 ASN A N 1
ATOM 633 C CA . ASN A 1 82 ? -7.766 -15.117 -1.355 1 95.94 82 ASN A CA 1
ATOM 634 C C . ASN A 1 82 ? -7.906 -16.5 -1.995 1 95.94 82 ASN A C 1
ATOM 636 O O . ASN A 1 82 ? -8.906 -17.188 -1.781 1 95.94 82 ASN A O 1
ATOM 640 N N . ASN A 1 83 ? -6.934 -16.938 -2.736 1 96.25 83 ASN A N 1
ATOM 641 C CA . ASN A 1 83 ? -6.945 -18.25 -3.369 1 96.25 83 ASN A CA 1
ATOM 642 C C . ASN A 1 83 ? -6.387 -19.328 -2.441 1 96.25 83 ASN A C 1
ATOM 644 O O . ASN A 1 83 ? -6.262 -20.484 -2.832 1 96.25 83 ASN A O 1
ATOM 648 N N . GLY A 1 84 ? -5.977 -18.875 -1.302 1 97.5 84 GLY A N 1
ATOM 649 C CA . GLY A 1 84 ? -5.469 -19.828 -0.316 1 97.5 84 GLY A CA 1
ATOM 650 C C . GLY A 1 84 ? -4.023 -20.219 -0.548 1 97.5 84 GLY A C 1
ATOM 651 O O . GLY A 1 84 ? -3.553 -21.219 -0.025 1 97.5 84 GLY A O 1
ATOM 652 N N . LEU A 1 85 ? -3.295 -19.406 -1.264 1 98.25 85 LEU A N 1
ATOM 653 C CA . LEU A 1 85 ? -1.942 -19.781 -1.662 1 98.25 85 LEU A CA 1
ATOM 654 C C . LEU A 1 85 ? -0.908 -19.156 -0.737 1 98.25 85 LEU A C 1
ATOM 656 O O . LEU A 1 85 ? 0.225 -19.625 -0.646 1 98.25 85 LEU A O 1
ATOM 660 N N . ALA A 1 86 ? -1.341 -18.062 -0.059 1 98.62 86 ALA A N 1
ATOM 661 C CA . ALA A 1 86 ? -0.341 -17.312 0.702 1 98.62 86 ALA A CA 1
ATOM 662 C C . ALA A 1 86 ? -0.952 -16.703 1.957 1 98.62 86 ALA A C 1
ATOM 664 O O . ALA A 1 86 ? -2.172 -16.531 2.045 1 98.62 86 ALA A O 1
ATOM 665 N N . THR A 1 87 ? -0.139 -16.438 2.936 1 98.44 87 THR A N 1
ATOM 666 C CA . THR A 1 87 ? -0.453 -15.648 4.125 1 98.44 87 THR A CA 1
ATOM 667 C C . THR A 1 87 ? 0.477 -14.445 4.242 1 98.44 87 THR A C 1
ATOM 669 O O . THR A 1 87 ? 1.672 -14.547 3.959 1 98.44 87 THR A O 1
ATOM 672 N N . GLU A 1 88 ? -0.097 -13.438 4.637 1 98.06 88 GLU A N 1
ATOM 673 C CA . GLU A 1 88 ? 0.687 -12.211 4.75 1 98.06 88 GLU A CA 1
ATOM 674 C C . GLU A 1 88 ? 1.539 -12.211 6.016 1 98.06 88 GLU A C 1
ATOM 676 O O . GLU A 1 88 ? 1.022 -12.406 7.117 1 98.06 88 GLU A O 1
ATOM 681 N N . LYS A 1 89 ? 2.846 -11.938 5.875 1 97.75 89 LYS A N 1
ATOM 682 C CA . LYS A 1 89 ? 3.752 -11.93 7.02 1 97.75 89 LYS A CA 1
ATOM 683 C C . LYS A 1 89 ? 4.09 -10.5 7.438 1 97.75 89 LYS A C 1
ATOM 685 O O . LYS A 1 89 ? 4.164 -10.195 8.633 1 97.75 89 LYS A O 1
ATOM 690 N N . LYS A 1 90 ? 4.234 -9.711 6.379 1 97.44 90 LYS A N 1
ATOM 691 C CA . LYS A 1 90 ? 4.711 -8.359 6.684 1 97.44 90 LYS A CA 1
ATOM 692 C C . LYS A 1 90 ? 4.328 -7.383 5.578 1 97.44 90 LYS A C 1
ATOM 694 O O . LYS A 1 90 ? 4.391 -7.719 4.395 1 97.44 90 LYS A O 1
ATOM 699 N N . VAL A 1 91 ? 3.906 -6.242 6.031 1 98.19 91 VAL A N 1
ATOM 700 C CA . VAL A 1 91 ? 3.689 -5.121 5.121 1 98.19 91 VAL A CA 1
ATOM 701 C C . VAL A 1 91 ? 4.469 -3.902 5.609 1 98.19 91 VAL A C 1
ATOM 703 O O . VAL A 1 91 ? 4.301 -3.467 6.75 1 98.19 91 VAL A O 1
ATOM 706 N N . LEU A 1 92 ? 5.305 -3.379 4.676 1 96.88 92 LEU A N 1
ATOM 707 C CA . LEU A 1 92 ? 6.102 -2.203 5.004 1 96.88 92 LEU A CA 1
ATOM 708 C C . LEU A 1 92 ? 5.891 -1.099 3.975 1 96.88 92 LEU A C 1
ATOM 710 O O . LEU A 1 92 ? 5.852 -1.363 2.77 1 96.88 92 LEU A O 1
ATOM 714 N N . THR A 1 93 ? 5.777 0.113 4.473 1 98.06 93 THR A N 1
ATOM 715 C CA . THR A 1 93 ? 5.676 1.268 3.586 1 98.06 93 THR A CA 1
ATOM 716 C C . THR A 1 93 ? 6.789 2.271 3.879 1 98.06 93 THR A C 1
ATOM 718 O O . THR A 1 93 ? 7.211 2.42 5.027 1 98.06 93 THR A O 1
ATOM 721 N N . SER A 1 94 ? 7.223 2.936 2.803 1 97.25 94 SER A N 1
ATOM 722 C CA . SER A 1 94 ? 8.266 3.949 2.912 1 97.25 94 SER A CA 1
ATOM 723 C C . SER A 1 94 ? 8.25 4.883 1.707 1 97.25 94 SER A C 1
ATOM 725 O O . SER A 1 94 ? 7.352 4.812 0.868 1 97.25 94 SER A O 1
ATOM 727 N N . THR A 1 95 ? 9.141 5.816 1.711 1 96.62 95 THR A N 1
ATOM 728 C CA . THR A 1 95 ? 9.398 6.633 0.533 1 96.62 95 THR A CA 1
ATOM 729 C C . THR A 1 95 ? 10.875 6.551 0.136 1 96.62 95 THR A C 1
ATOM 731 O O . THR A 1 95 ? 11.742 6.332 0.985 1 96.62 95 THR A O 1
ATOM 734 N N . VAL A 1 96 ? 11.047 6.652 -1.143 1 95.19 96 VAL A N 1
ATOM 735 C CA . VAL A 1 96 ? 12.406 6.629 -1.665 1 95.19 96 VAL A CA 1
ATOM 736 C C . VAL A 1 96 ? 12.672 7.887 -2.49 1 95.19 96 VAL A C 1
ATOM 738 O O . VAL A 1 96 ? 11.805 8.336 -3.244 1 95.19 96 VAL A O 1
ATOM 741 N N . GLY A 1 97 ? 13.836 8.469 -2.184 1 92.62 97 GLY A N 1
ATOM 742 C CA . GLY A 1 97 ? 14.227 9.617 -2.973 1 92.62 97 GLY A CA 1
ATOM 743 C C . GLY A 1 97 ? 14.758 9.25 -4.348 1 92.62 97 GLY A C 1
ATOM 744 O O . GLY A 1 97 ? 15.625 8.383 -4.473 1 92.62 97 GLY A O 1
ATOM 745 N N . MET A 1 98 ? 14.086 9.812 -5.395 1 89.56 98 MET A N 1
ATOM 746 C CA . MET A 1 98 ? 14.547 9.562 -6.758 1 89.56 98 MET A CA 1
ATOM 747 C C . MET A 1 98 ? 14.75 10.875 -7.516 1 89.56 98 MET A C 1
ATOM 749 O O . MET A 1 98 ? 14.047 11.859 -7.262 1 89.56 98 MET A O 1
ATOM 753 N N . LYS A 1 99 ? 15.766 10.867 -8.32 1 87.25 99 LYS A N 1
ATOM 754 C CA . LYS A 1 99 ? 16.016 12.047 -9.141 1 87.25 99 LYS A CA 1
ATOM 755 C C . LYS A 1 99 ? 15.023 12.141 -10.297 1 87.25 99 LYS A C 1
ATOM 757 O O . LYS A 1 99 ? 14.852 11.188 -11.055 1 87.25 99 LYS A O 1
ATOM 762 N N . ASP A 1 100 ? 14.258 13.188 -10.242 1 80.75 100 ASP A N 1
ATOM 763 C CA . ASP A 1 100 ? 13.352 13.438 -11.359 1 80.75 100 ASP A CA 1
ATOM 764 C C . ASP A 1 100 ? 14.102 14.008 -12.562 1 80.75 100 ASP A C 1
ATOM 766 O O . ASP A 1 100 ? 14.609 15.133 -12.508 1 80.75 100 ASP A O 1
ATOM 770 N N . GLU A 1 101 ? 14.25 13.234 -13.469 1 76.06 101 GLU A N 1
ATOM 771 C CA . GLU A 1 101 ? 15.047 13.625 -14.625 1 76.06 101 GLU A CA 1
ATOM 772 C C . GLU A 1 101 ? 14.461 14.859 -15.312 1 76.06 101 GLU A C 1
ATOM 774 O O . GLU A 1 101 ? 15.18 15.625 -15.953 1 76.06 101 GLU A O 1
ATOM 779 N N . THR A 1 102 ? 13.211 15.031 -15.164 1 72.75 102 THR A N 1
ATOM 780 C CA . THR A 1 102 ? 12.555 16.141 -15.859 1 72.75 102 THR A CA 1
ATOM 781 C C . THR A 1 102 ? 12.781 17.453 -15.109 1 72.75 102 THR A C 1
ATOM 783 O O . THR A 1 102 ? 13.008 18.5 -15.727 1 72.75 102 THR A O 1
ATOM 786 N N . LYS A 1 103 ? 12.789 17.438 -13.836 1 71.38 103 LYS A N 1
ATOM 787 C CA . LYS A 1 103 ? 12.836 18.688 -13.078 1 71.38 103 LYS A CA 1
ATOM 788 C C . LYS A 1 103 ? 14.156 18.812 -12.32 1 71.38 103 LYS A C 1
ATOM 790 O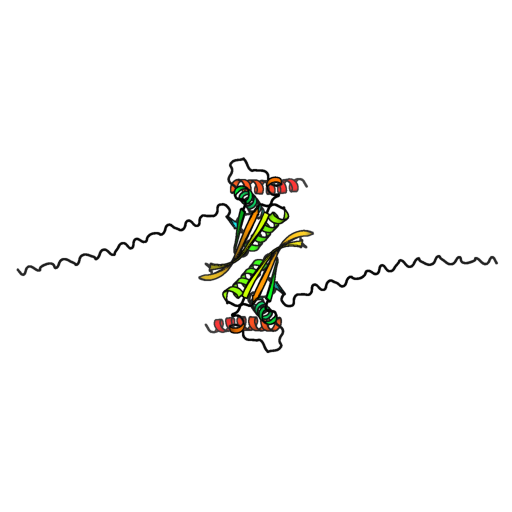 O . LYS A 1 103 ? 14.477 19.891 -11.812 1 71.38 103 LYS A O 1
ATOM 795 N N . GLY A 1 104 ? 14.859 17.844 -12.469 1 77.5 104 GLY A N 1
ATOM 796 C CA . GLY A 1 104 ? 16.141 17.859 -11.789 1 77.5 104 GLY A CA 1
ATOM 797 C C . GLY A 1 104 ? 16.016 17.859 -10.281 1 77.5 104 GLY A C 1
ATOM 798 O O . GLY A 1 104 ? 16.984 18.141 -9.57 1 77.5 104 GLY A O 1
ATOM 799 N N . LYS A 1 105 ? 14.828 17.859 -9.773 1 86.56 105 LYS A N 1
ATOM 800 C CA . LYS A 1 105 ? 14.625 17.906 -8.328 1 86.56 105 LYS A CA 1
ATOM 801 C C . LYS A 1 105 ? 14.414 16.516 -7.75 1 86.56 105 LYS A C 1
ATOM 803 O O . LYS A 1 105 ? 14.008 15.602 -8.469 1 86.56 105 LYS A O 1
ATOM 808 N N . MET A 1 106 ? 14.82 16.312 -6.512 1 89.31 106 MET A N 1
ATOM 809 C CA . MET A 1 106 ? 14.625 15.07 -5.773 1 89.31 106 MET A CA 1
ATOM 810 C C . MET A 1 106 ? 13.172 14.922 -5.328 1 89.31 106 MET A C 1
ATOM 812 O O . MET A 1 106 ? 12.602 15.844 -4.738 1 89.31 106 MET A O 1
ATOM 816 N N . VAL A 1 107 ? 12.656 13.852 -5.797 1 89.81 107 VAL A N 1
ATOM 817 C CA . VAL A 1 107 ? 11.266 13.625 -5.418 1 89.81 107 VAL A CA 1
ATOM 818 C C . VAL A 1 107 ? 11.164 12.367 -4.555 1 89.81 107 VAL A C 1
ATOM 820 O O . VAL A 1 107 ? 11.93 11.414 -4.742 1 89.81 107 VAL A O 1
ATOM 823 N N . GLN A 1 108 ? 10.32 12.398 -3.625 1 93.75 108 GLN A N 1
ATOM 824 C CA . GLN A 1 108 ? 10.039 11.227 -2.793 1 93.75 108 GLN A CA 1
ATOM 825 C C . GLN A 1 108 ? 8.938 10.367 -3.402 1 93.75 108 GLN A C 1
ATOM 827 O O . GLN A 1 108 ? 7.816 10.844 -3.607 1 93.75 108 GLN A O 1
ATOM 832 N N . LYS A 1 109 ? 9.273 9.148 -3.629 1 95.19 109 LYS A N 1
ATOM 833 C CA . LYS A 1 109 ? 8.289 8.227 -4.184 1 95.19 109 LYS A CA 1
ATOM 834 C C . LYS A 1 109 ? 7.871 7.18 -3.158 1 95.19 109 LYS A C 1
ATOM 836 O O . LYS A 1 109 ? 8.719 6.625 -2.451 1 95.19 109 LYS A O 1
ATOM 841 N N . ALA A 1 110 ? 6.633 6.945 -3.195 1 97 110 ALA A N 1
ATOM 842 C CA . ALA A 1 110 ? 6.09 5.945 -2.281 1 97 110 ALA A CA 1
ATOM 843 C C . ALA A 1 110 ? 6.578 4.547 -2.648 1 97 110 ALA A C 1
ATOM 845 O O . ALA A 1 110 ? 6.664 4.203 -3.83 1 97 110 ALA A O 1
ATOM 846 N N . LYS A 1 111 ? 6.863 3.75 -1.614 1 97.69 111 LYS A N 1
ATOM 847 C CA . LYS A 1 111 ? 7.301 2.363 -1.76 1 97.69 111 LYS A CA 1
ATOM 848 C C . LYS A 1 111 ? 6.523 1.444 -0.819 1 97.69 111 LYS A C 1
ATOM 850 O O . LYS A 1 111 ? 6.281 1.794 0.337 1 97.69 111 LYS A O 1
ATOM 855 N N . ILE A 1 112 ? 6.211 0.262 -1.362 1 98.31 112 ILE A N 1
ATOM 856 C CA . ILE A 1 112 ? 5.617 -0.757 -0.505 1 98.31 112 ILE A CA 1
ATOM 857 C C . ILE A 1 112 ? 6.391 -2.066 -0.646 1 98.31 112 ILE A C 1
ATOM 859 O O . ILE A 1 112 ? 6.926 -2.365 -1.715 1 98.31 112 ILE A O 1
ATOM 863 N N . GLU A 1 113 ? 6.453 -2.777 0.412 1 98.38 113 GLU A N 1
ATOM 864 C CA . GLU A 1 113 ? 6.992 -4.133 0.454 1 98.38 113 GLU A CA 1
ATOM 865 C C . GLU A 1 113 ? 6.059 -5.074 1.209 1 98.38 113 GLU A C 1
ATOM 867 O O . GLU A 1 113 ? 5.66 -4.789 2.34 1 98.38 113 GLU A O 1
ATOM 872 N N . ILE A 1 114 ? 5.73 -6.145 0.565 1 98.62 114 ILE A N 1
ATOM 873 C CA . ILE A 1 114 ? 4.867 -7.145 1.186 1 98.62 114 ILE A CA 1
ATOM 874 C C . ILE A 1 114 ? 5.559 -8.508 1.16 1 98.62 114 ILE A C 1
ATOM 876 O O . ILE A 1 114 ? 6.023 -8.953 0.11 1 98.62 114 ILE A O 1
ATOM 880 N N . VAL A 1 115 ? 5.625 -9.141 2.301 1 98.62 115 VAL A N 1
ATOM 881 C CA . VAL A 1 115 ? 6.168 -10.492 2.404 1 98.62 115 VAL A CA 1
ATOM 882 C C . VAL A 1 115 ? 5.035 -11.492 2.6 1 98.62 115 VAL A C 1
ATOM 884 O O . VAL A 1 115 ? 4.227 -11.352 3.521 1 98.62 115 VAL A O 1
ATOM 887 N N . LEU A 1 116 ? 5.035 -12.469 1.729 1 98.69 116 LEU A N 1
ATOM 888 C CA . LEU A 1 116 ? 4.02 -13.508 1.797 1 98.69 116 LEU A CA 1
ATOM 889 C C . LEU A 1 116 ? 4.656 -14.875 2.057 1 98.69 116 LEU A C 1
ATOM 891 O O . LEU A 1 116 ? 5.695 -15.195 1.477 1 98.69 116 LEU A O 1
ATOM 895 N N . GLY A 1 117 ? 4.039 -15.562 2.875 1 98.56 117 GLY A N 1
ATOM 896 C CA . GLY A 1 117 ? 4.461 -16.938 3.131 1 98.56 117 GLY A CA 1
ATOM 897 C C . GLY A 1 117 ? 3.553 -17.969 2.49 1 98.56 117 GLY A C 1
ATOM 898 O O . GLY A 1 117 ? 2.383 -17.688 2.219 1 98.56 117 GLY A O 1
ATOM 899 N N . LYS A 1 118 ? 4.062 -19.156 2.381 1 98.25 118 LYS A N 1
ATOM 900 C CA . LYS A 1 118 ? 3.318 -20.266 1.801 1 98.25 118 LYS A CA 1
ATOM 901 C C . LYS A 1 118 ? 2.189 -20.719 2.727 1 98.25 118 LYS A C 1
ATOM 903 O O . LYS A 1 118 ? 2.404 -20.906 3.926 1 98.25 118 LYS A O 1
ATOM 908 N N . SER A 1 119 ? 1.062 -20.828 2.123 1 98.25 119 SER A N 1
ATOM 909 C CA . SER A 1 119 ? -0.061 -21.312 2.922 1 98.25 119 SER A CA 1
ATOM 910 C C . SER A 1 119 ? -0.044 -22.828 3.049 1 98.25 119 SER A C 1
ATOM 912 O O . SER A 1 119 ? 0.641 -23.516 2.285 1 98.25 119 SER A O 1
ATOM 914 N N . ASP A 1 120 ? -0.791 -23.391 3.984 1 96.62 120 ASP A N 1
ATOM 915 C CA . ASP A 1 120 ? -0.869 -24.828 4.211 1 96.62 120 ASP A CA 1
ATOM 916 C C . ASP A 1 120 ? -1.541 -25.531 3.035 1 96.62 120 ASP A C 1
ATOM 918 O O . ASP A 1 120 ? -1.341 -26.719 2.824 1 96.62 120 ASP A O 1
ATOM 922 N N . LYS A 1 121 ? -2.285 -24.797 2.26 1 96.12 121 LYS A N 1
ATOM 923 C CA . LYS A 1 121 ? -3.053 -25.375 1.161 1 96.12 121 LYS A CA 1
ATOM 924 C C . LYS A 1 121 ? -2.295 -25.266 -0.158 1 96.12 121 LYS A C 1
ATOM 926 O O . LYS A 1 121 ? -2.738 -25.797 -1.182 1 96.12 121 LYS A O 1
ATOM 931 N N . PHE A 1 122 ? -1.191 -24.719 -0.08 1 97.56 122 PHE A N 1
ATOM 932 C CA . PHE A 1 122 ? -0.483 -24.375 -1.305 1 97.56 122 PHE A CA 1
ATOM 933 C C . PHE A 1 122 ? -0.211 -25.609 -2.15 1 97.56 122 PHE A C 1
ATOM 935 O O . PHE A 1 122 ? -0.565 -25.656 -3.33 1 97.56 122 PHE A O 1
ATOM 942 N N . ASP A 1 123 ? 0.343 -26.594 -1.513 1 95.25 123 ASP A N 1
ATOM 943 C CA . ASP A 1 123 ? 0.814 -27.766 -2.244 1 95.25 123 ASP A CA 1
ATOM 944 C C . ASP A 1 123 ? -0.356 -28.578 -2.797 1 95.25 123 ASP A C 1
ATOM 946 O O . ASP A 1 123 ? -0.2 -29.312 -3.77 1 95.25 123 ASP A O 1
ATOM 950 N N . SER A 1 124 ? -1.448 -28.406 -2.219 1 95.12 124 SER A N 1
ATOM 951 C CA . SER A 1 124 ? -2.637 -29.094 -2.719 1 95.12 124 SER A CA 1
ATOM 952 C C . SER A 1 124 ? -3.223 -28.375 -3.928 1 95.12 124 SER A C 1
ATOM 954 O O . SER A 1 124 ? -3.885 -28.984 -4.766 1 95.12 124 SER A O 1
ATOM 956 N N . LEU A 1 125 ? -2.941 -27.094 -4.055 1 94.5 125 LEU A N 1
ATOM 957 C CA . LEU A 1 125 ? -3.564 -26.266 -5.078 1 94.5 125 LEU A CA 1
ATOM 958 C C . LEU A 1 125 ? -2.623 -26.062 -6.262 1 94.5 125 LEU A C 1
ATOM 960 O O . LEU A 1 125 ? -3.074 -25.797 -7.379 1 94.5 125 LEU A O 1
ATOM 964 N N . VAL A 1 126 ? -1.338 -26.156 -5.922 1 92.25 126 VAL A N 1
ATOM 965 C CA . VAL A 1 126 ? -0.346 -25.891 -6.961 1 92.25 126 VAL A CA 1
ATOM 966 C C . VAL A 1 126 ? 0.548 -27.125 -7.137 1 92.25 126 VAL A C 1
ATOM 968 O O . VAL A 1 126 ? 1.423 -27.391 -6.305 1 92.25 126 VAL A O 1
ATOM 971 N N . PRO A 1 127 ? 0.358 -27.719 -8.18 1 87.81 127 PRO A N 1
ATOM 972 C CA . PRO A 1 127 ? 1.19 -28.906 -8.414 1 87.81 127 PRO A CA 1
ATOM 973 C C . PRO A 1 127 ? 2.664 -28.562 -8.617 1 87.81 127 PRO A C 1
ATOM 975 O O . PRO A 1 127 ? 2.986 -27.469 -9.086 1 87.81 127 PRO A O 1
ATOM 978 N N . PRO A 1 128 ? 3.527 -29.469 -8.258 1 85 128 PRO A N 1
ATOM 979 C CA . PRO A 1 128 ? 4.965 -29.234 -8.43 1 85 128 PRO A CA 1
ATOM 980 C C . PRO A 1 128 ? 5.363 -29.047 -9.891 1 85 128 PRO A C 1
ATOM 982 O O . PRO A 1 128 ? 4.727 -29.609 -10.781 1 85 128 PRO A O 1
ATOM 985 N N . VAL A 1 129 ? 6.312 -28.109 -10.016 1 76.62 129 VAL A N 1
ATOM 986 C CA . VAL A 1 129 ? 6.82 -27.906 -11.367 1 76.62 129 VAL A CA 1
ATOM 987 C C . VAL A 1 129 ? 8.086 -28.734 -11.586 1 76.62 129 VAL A C 1
ATOM 989 O O . VAL A 1 129 ? 9.023 -28.656 -10.781 1 76.62 129 VAL A O 1
ATOM 992 N N . THR A 1 130 ? 8.039 -29.578 -12.641 1 72.56 130 THR A N 1
ATOM 993 C CA . THR A 1 130 ? 9.133 -30.516 -12.828 1 72.56 130 THR A CA 1
ATOM 994 C C . THR A 1 130 ? 9.805 -30.297 -14.18 1 72.56 130 THR A C 1
ATOM 996 O O . THR A 1 130 ? 10.656 -31.094 -14.594 1 72.56 130 THR A O 1
ATOM 999 N N . ASN A 1 131 ? 9.625 -29.25 -14.742 1 73.31 131 ASN A N 1
ATOM 1000 C CA . ASN A 1 131 ? 10.086 -29.188 -16.125 1 73.31 131 ASN A CA 1
ATOM 1001 C C . ASN A 1 131 ? 11.414 -28.453 -16.25 1 73.31 131 ASN A C 1
ATOM 1003 O O . ASN A 1 131 ? 11.867 -28.172 -17.359 1 73.31 131 ASN A O 1
ATOM 1007 N N . GLY A 1 132 ? 12.117 -28.25 -15.164 1 78.5 132 GLY A N 1
ATOM 1008 C CA . GLY A 1 132 ? 13.445 -27.656 -15.211 1 78.5 132 GLY A CA 1
ATOM 1009 C C . GLY A 1 132 ? 13.445 -26.203 -15.664 1 78.5 132 GLY A C 1
ATOM 1010 O O . GLY A 1 132 ? 14.5 -25.625 -15.922 1 78.5 132 GLY A O 1
ATOM 1011 N N . LYS A 1 133 ? 12.453 -25.672 -15.836 1 85.5 133 LYS A N 1
ATOM 1012 C CA . LYS A 1 133 ? 12.352 -24.297 -16.281 1 85.5 133 LYS A CA 1
ATOM 1013 C C . LYS A 1 133 ? 12.5 -23.328 -15.117 1 85.5 133 LYS A C 1
ATOM 1015 O O . LYS A 1 133 ? 12.227 -23.672 -13.969 1 85.5 133 LYS A O 1
ATOM 1020 N N . THR A 1 134 ? 13.008 -22.125 -15.477 1 89.5 134 THR A N 1
ATOM 1021 C CA . THR A 1 134 ? 13.109 -21.094 -14.445 1 89.5 134 THR A CA 1
ATOM 1022 C C . THR A 1 134 ? 11.727 -20.578 -14.062 1 89.5 134 THR A C 1
ATOM 1024 O O . THR A 1 134 ? 10.766 -20.719 -14.82 1 89.5 134 THR A O 1
ATOM 1027 N N . PRO A 1 135 ? 11.648 -20.062 -12.945 1 89.62 135 PRO A N 1
ATOM 1028 C CA . PRO A 1 135 ? 10.367 -19.5 -12.523 1 89.62 135 PRO A CA 1
ATOM 1029 C C . PRO A 1 135 ? 9.82 -18.469 -13.516 1 89.62 135 PRO A C 1
ATOM 1031 O O . PRO A 1 135 ? 8.617 -18.422 -13.758 1 89.62 135 PRO A O 1
ATOM 1034 N N . GLU A 1 136 ? 10.664 -17.703 -14.055 1 90.75 136 GLU A N 1
ATOM 1035 C CA . GLU A 1 136 ? 10.242 -16.672 -15 1 90.75 136 GLU A CA 1
ATOM 1036 C C . GLU A 1 136 ? 9.703 -17.281 -16.281 1 90.75 136 GLU A C 1
ATOM 1038 O O . GLU A 1 136 ? 8.719 -16.797 -16.844 1 90.75 136 GLU A O 1
ATOM 1043 N N . GLU A 1 137 ? 10.352 -18.328 -16.688 1 90.88 137 GLU A N 1
ATOM 1044 C CA . GLU A 1 137 ? 9.906 -19.016 -17.891 1 90.88 137 GLU A CA 1
ATOM 1045 C C . GLU A 1 137 ? 8.531 -19.656 -17.688 1 90.88 137 GLU A C 1
ATOM 1047 O O . GLU A 1 137 ? 7.676 -19.578 -18.578 1 90.88 137 GLU A O 1
ATOM 1052 N N . VAL A 1 138 ? 8.391 -20.203 -16.578 1 88.94 138 VAL A N 1
ATOM 1053 C CA . VAL A 1 138 ? 7.117 -20.844 -16.266 1 88.94 138 VAL A CA 1
ATOM 1054 C C . VAL A 1 138 ? 6.016 -19.797 -16.156 1 88.94 138 VAL A C 1
ATOM 1056 O O . VAL A 1 138 ? 4.93 -19.969 -16.719 1 88.94 138 VAL A O 1
ATOM 1059 N N . ALA A 1 139 ? 6.344 -18.703 -15.555 1 90.88 139 ALA A N 1
ATOM 1060 C CA . ALA A 1 139 ? 5.363 -17.641 -15.391 1 90.88 139 ALA A CA 1
ATOM 1061 C C . ALA A 1 139 ? 4.965 -17.047 -16.75 1 90.88 139 ALA A C 1
ATOM 1063 O O . ALA A 1 139 ? 3.789 -16.766 -16.984 1 90.88 139 ALA A O 1
ATOM 1064 N N . LYS A 1 140 ? 5.945 -16.906 -17.547 1 89.81 140 LYS A N 1
ATOM 1065 C CA . LYS A 1 140 ? 5.668 -16.375 -18.891 1 89.81 140 LYS A CA 1
ATOM 1066 C C . LYS A 1 140 ? 4.77 -17.328 -19.672 1 89.81 140 LYS A C 1
ATOM 1068 O O . LYS A 1 140 ? 3.799 -16.891 -20.297 1 89.81 140 LYS A O 1
ATOM 1073 N N . ALA A 1 141 ? 5.09 -18.578 -19.625 1 88.5 141 ALA A N 1
ATOM 1074 C CA . ALA A 1 141 ? 4.316 -19.594 -20.344 1 88.5 141 ALA A CA 1
ATOM 1075 C C . ALA A 1 141 ? 2.879 -19.656 -19.828 1 88.5 141 ALA A C 1
ATOM 1077 O O . ALA A 1 141 ? 1.938 -19.734 -20.625 1 88.5 141 ALA A O 1
ATOM 1078 N N . GLU A 1 142 ? 2.752 -19.562 -18.594 1 86.81 142 GLU A N 1
ATOM 1079 C CA . GLU A 1 142 ? 1.421 -19.609 -17.984 1 86.81 142 GLU A CA 1
ATOM 1080 C C . GLU A 1 142 ? 0.597 -18.391 -18.375 1 86.81 142 GLU A C 1
ATOM 1082 O O . GLU A 1 142 ? -0.61 -18.484 -18.594 1 86.81 142 GLU A O 1
ATOM 1087 N N . THR A 1 143 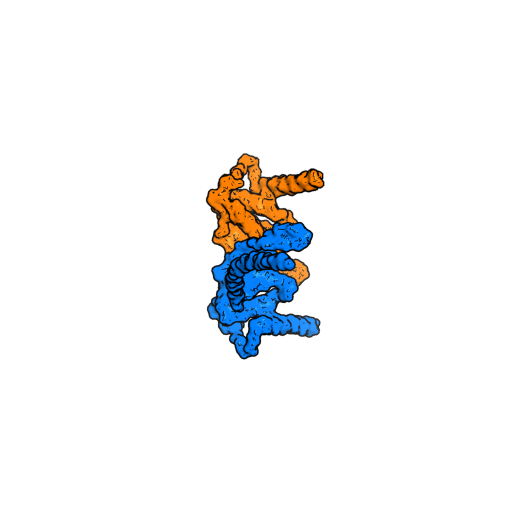? 1.205 -17.266 -18.406 1 87.44 143 THR A N 1
ATOM 1088 C CA . THR A 1 143 ? 0.501 -16.031 -18.75 1 87.44 143 THR A CA 1
ATOM 1089 C C . THR A 1 143 ? 0.079 -16.047 -20.219 1 87.44 143 THR A C 1
ATOM 1091 O O . THR A 1 143 ? -1.042 -15.656 -20.547 1 87.44 143 THR A O 1
ATOM 1094 N N . GLU A 1 144 ? 0.978 -16.516 -21.031 1 86.56 144 GLU A N 1
ATOM 1095 C CA . GLU A 1 144 ? 0.682 -16.594 -22.469 1 86.56 144 GLU A CA 1
ATOM 1096 C C . GLU A 1 144 ? -0.429 -17.609 -22.734 1 86.56 144 GLU A C 1
ATOM 1098 O O . GLU A 1 144 ? -1.297 -17.359 -23.578 1 86.56 144 GLU A O 1
ATOM 1103 N N . ALA A 1 145 ? -0.347 -18.672 -22.031 1 82.62 145 ALA A N 1
ATOM 1104 C CA . ALA A 1 145 ? -1.374 -19.703 -22.203 1 82.62 145 ALA A CA 1
ATOM 1105 C C . ALA A 1 145 ? -2.748 -19.172 -21.797 1 82.62 145 ALA A C 1
ATOM 1107 O O . ALA A 1 145 ? -3.754 -19.484 -22.438 1 82.62 145 ALA A O 1
ATOM 1108 N N . ALA A 1 146 ? -2.742 -18.344 -20.797 1 78.31 146 ALA A N 1
ATOM 1109 C CA . ALA A 1 146 ? -4.008 -17.781 -20.328 1 78.31 146 ALA A CA 1
ATOM 1110 C C . ALA A 1 146 ? -4.555 -16.766 -21.312 1 78.31 146 ALA A C 1
ATOM 1112 O O . ALA A 1 146 ? -5.762 -16.703 -21.562 1 78.31 146 ALA A O 1
ATOM 1113 N N . VAL A 1 147 ? -3.703 -15.938 -21.859 1 77.69 147 VAL A N 1
ATOM 1114 C CA . VAL A 1 147 ? -4.117 -14.938 -22.844 1 77.69 147 VAL A CA 1
ATOM 1115 C C . VAL A 1 147 ? -4.637 -15.625 -24.094 1 77.69 147 VAL A C 1
ATOM 1117 O O . VAL A 1 147 ? -5.664 -15.227 -24.656 1 77.69 147 VAL A O 1
ATOM 1120 N N . GLU A 1 148 ? -3.936 -16.719 -24.516 1 78.19 148 GLU A N 1
ATOM 1121 C CA . GLU A 1 148 ? -4.344 -17.469 -25.703 1 78.19 148 GLU A CA 1
ATOM 1122 C C . GLU A 1 148 ? -5.691 -18.156 -25.469 1 78.19 148 GLU A C 1
ATOM 1124 O O . GLU A 1 148 ? -6.535 -18.188 -26.375 1 78.19 148 GLU A O 1
ATOM 1129 N N . ALA A 1 149 ? -5.832 -18.656 -24.281 1 72.88 149 ALA A N 1
ATOM 1130 C CA . ALA A 1 149 ? -7.082 -19.328 -23.938 1 72.88 149 ALA A CA 1
ATOM 1131 C C . ALA A 1 149 ? -8.25 -18.359 -23.938 1 72.88 149 ALA A C 1
ATOM 1133 O O . ALA A 1 149 ? -9.352 -18.688 -24.375 1 72.88 149 ALA A O 1
ATOM 1134 N N . GLN A 1 150 ? -8 -17.125 -23.484 1 70.5 150 GLN A N 1
ATOM 1135 C CA . GLN A 1 150 ? -9.047 -16.109 -23.469 1 70.5 150 GLN A CA 1
ATOM 1136 C C . GLN A 1 150 ? -9.391 -15.648 -24.875 1 70.5 150 GLN A C 1
ATOM 1138 O O . GLN A 1 150 ? -10.562 -15.414 -25.203 1 70.5 150 GLN A O 1
ATOM 1143 N N . GLU A 1 151 ? -8.367 -15.516 -25.672 1 71.38 151 GLU A N 1
ATOM 1144 C CA . GLU A 1 151 ? -8.586 -15.102 -27.062 1 71.38 151 GLU A CA 1
ATOM 1145 C C . GLU A 1 151 ? -9.312 -16.188 -27.844 1 71.38 151 GLU A C 1
ATOM 1147 O O . GLU A 1 151 ? -10.203 -15.883 -28.656 1 71.38 151 GLU A O 1
ATOM 1152 N N . ALA A 1 152 ? -9.047 -17.438 -27.688 1 72.56 152 ALA A N 1
ATOM 1153 C CA . ALA A 1 152 ? -9.703 -18.547 -28.359 1 72.56 152 ALA A CA 1
ATOM 1154 C C . ALA A 1 152 ? -11.164 -18.656 -27.938 1 72.56 152 ALA A C 1
ATOM 1156 O O . ALA A 1 152 ? -12.039 -18.953 -28.75 1 72.56 152 ALA A O 1
ATOM 1157 N N . ALA A 1 153 ? -11.445 -18.422 -26.797 1 69.81 153 ALA A N 1
ATOM 1158 C CA . ALA A 1 153 ? -12.812 -18.469 -26.297 1 69.81 153 ALA A CA 1
ATOM 1159 C C . ALA A 1 153 ? -13.648 -17.312 -26.828 1 69.81 153 ALA A C 1
ATOM 1161 O O . ALA A 1 153 ? -14.852 -17.453 -27.031 1 69.81 153 ALA A O 1
ATOM 1162 N N . ALA A 1 154 ? -12.984 -16.25 -27.125 1 68.81 154 ALA A N 1
ATOM 1163 C CA . ALA A 1 154 ? -13.703 -15.078 -27.625 1 68.81 154 ALA A CA 1
ATOM 1164 C C . ALA A 1 154 ? -14.039 -15.227 -29.109 1 68.81 154 ALA A C 1
ATOM 1166 O O . ALA A 1 154 ? -15.008 -14.641 -29.594 1 68.81 154 ALA A O 1
ATOM 1167 N N . THR A 1 155 ? -13.203 -15.93 -29.672 1 70.62 155 THR A N 1
ATOM 1168 C CA . THR A 1 155 ? -13.453 -16.156 -31.094 1 70.62 155 THR A CA 1
ATOM 1169 C C . THR A 1 155 ? -14.539 -17.203 -31.281 1 70.62 155 THR A C 1
ATOM 1171 O O . THR A 1 155 ? -15.227 -17.219 -32.312 1 70.62 155 THR A O 1
ATOM 1174 N N . GLN A 1 156 ? -14.656 -17.969 -30.406 1 63.53 156 GLN A N 1
ATOM 1175 C CA . GLN A 1 156 ? -15.648 -19.016 -30.594 1 63.53 156 GLN A CA 1
ATOM 1176 C C . GLN A 1 156 ? -17.047 -18.516 -30.25 1 63.53 156 GLN A C 1
ATOM 1178 O O . GLN A 1 156 ? -18.047 -19.156 -30.594 1 63.53 156 GLN A O 1
ATOM 1183 N N . VAL A 1 157 ? -17.156 -17.328 -29.594 1 56 157 VAL A N 1
ATOM 1184 C CA . VAL A 1 157 ? -18.516 -16.844 -29.438 1 56 157 VAL A CA 1
ATOM 1185 C C . VAL A 1 157 ? -18.844 -15.875 -30.562 1 56 157 VAL A C 1
ATOM 1187 O O . VAL A 1 157 ? -17.984 -15.133 -31.031 1 56 157 VAL A O 1
ATOM 1190 N N . MET B 1 1 ? -87.5 -18.484 -3.854 1 27.83 1 MET B N 1
ATOM 1191 C CA . MET B 1 1 ? -86.438 -17.484 -3.939 1 27.83 1 MET B CA 1
ATOM 1192 C C . MET B 1 1 ? -85.188 -17.875 -3.102 1 27.83 1 MET B C 1
ATOM 1194 O O . MET B 1 1 ? -85.312 -17.922 -1.872 1 27.83 1 MET B O 1
ATOM 1198 N N . ALA B 1 2 ? -84.438 -18.844 -3.598 1 37.16 2 ALA B N 1
ATOM 1199 C CA . ALA B 1 2 ? -83.312 -19.562 -3.031 1 37.16 2 ALA B CA 1
ATOM 1200 C C . ALA B 1 2 ? -82.188 -18.594 -2.57 1 37.16 2 ALA B C 1
ATOM 1202 O O . ALA B 1 2 ? -81.75 -17.75 -3.342 1 37.16 2 ALA B O 1
ATOM 1203 N N . MET B 1 3 ? -82.25 -18.172 -1.292 1 29.55 3 MET B N 1
ATOM 1204 C CA . MET B 1 3 ? -81.438 -17.219 -0.584 1 29.55 3 MET B CA 1
ATOM 1205 C C . MET B 1 3 ? -79.938 -17.578 -0.706 1 29.55 3 MET B C 1
ATOM 1207 O O . MET B 1 3 ? -79.562 -18.688 -0.328 1 29.55 3 MET B O 1
ATOM 1211 N N . GLN B 1 4 ? -79.312 -17.266 -1.819 1 34.22 4 GLN B N 1
ATOM 1212 C CA . GLN B 1 4 ? -77.875 -17.531 -1.987 1 34.22 4 GLN B CA 1
ATOM 1213 C C . GLN B 1 4 ? -77.062 -16.953 -0.822 1 34.22 4 GLN B C 1
ATOM 1215 O O . GLN B 1 4 ? -77.188 -15.766 -0.518 1 34.22 4 GLN B O 1
ATOM 1220 N N . ILE B 1 5 ? -76.875 -17.719 0.236 1 36.28 5 ILE B N 1
ATOM 1221 C CA . ILE B 1 5 ? -76 -17.391 1.374 1 36.28 5 ILE B CA 1
ATOM 1222 C C . ILE B 1 5 ? -74.625 -16.953 0.878 1 36.28 5 ILE B C 1
ATOM 1224 O O . ILE B 1 5 ? -73.938 -17.703 0.169 1 36.28 5 ILE B O 1
ATOM 1228 N N . ALA B 1 6 ? -74.438 -15.656 0.604 1 40.84 6 ALA B N 1
ATOM 1229 C CA . ALA B 1 6 ? -73.188 -15.078 0.24 1 40.84 6 ALA B CA 1
ATOM 1230 C C . ALA B 1 6 ? -72.062 -15.531 1.198 1 40.84 6 ALA B C 1
ATOM 1232 O O . ALA B 1 6 ? -72.25 -15.453 2.418 1 40.84 6 ALA B O 1
ATOM 1233 N N . THR B 1 7 ? -71.438 -16.641 0.894 1 41.84 7 THR B N 1
ATOM 1234 C CA . THR B 1 7 ? -70.312 -17.141 1.675 1 41.84 7 THR B CA 1
ATOM 1235 C C . THR B 1 7 ? -69.312 -16.016 1.962 1 41.84 7 THR B C 1
ATOM 1237 O O . THR B 1 7 ? -68.875 -15.289 1.056 1 41.84 7 THR B O 1
ATOM 1240 N N . PRO B 1 8 ? -69.375 -15.469 3.18 1 39.5 8 PRO B N 1
ATOM 1241 C CA . PRO B 1 8 ? -68.438 -14.391 3.527 1 39.5 8 PRO B CA 1
ATOM 1242 C C . PRO B 1 8 ? -67 -14.672 3.07 1 39.5 8 PRO B C 1
ATOM 1244 O O . PRO B 1 8 ? -66.562 -15.836 2.992 1 39.5 8 PRO B O 1
ATOM 1247 N N . ALA B 1 9 ? -66.5 -13.898 2.092 1 42.91 9 ALA B N 1
ATOM 1248 C CA . ALA B 1 9 ? -65.125 -13.953 1.55 1 42.91 9 ALA B CA 1
ATOM 1249 C C . ALA B 1 9 ? -64.125 -14.094 2.666 1 42.91 9 ALA B C 1
ATOM 1251 O O . ALA B 1 9 ? -64.25 -13.547 3.756 1 42.91 9 ALA B O 1
ATOM 1252 N N . PRO B 1 10 ? -63.375 -15.211 2.652 1 40.75 10 PRO B N 1
ATOM 1253 C CA . PRO B 1 10 ? -62.344 -15.469 3.68 1 40.75 10 PRO B CA 1
ATOM 1254 C C . PRO B 1 10 ? -61.531 -14.234 4.008 1 40.75 10 PRO B C 1
ATOM 1256 O O . PRO B 1 10 ? -61.344 -13.359 3.156 1 40.75 10 PRO B O 1
ATOM 1259 N N . ALA B 1 11 ? -61.531 -13.805 5.289 1 39.97 11 ALA B N 1
ATOM 1260 C CA . ALA B 1 11 ? -60.781 -12.68 5.824 1 39.97 11 ALA B CA 1
ATOM 1261 C C . ALA B 1 11 ? -59.312 -12.719 5.355 1 39.97 11 ALA B C 1
ATOM 1263 O O . ALA B 1 11 ? -58.75 -13.797 5.195 1 39.97 11 ALA B O 1
ATOM 1264 N N . PRO B 1 12 ? -58.938 -11.727 4.504 1 38.19 12 PRO B N 1
ATOM 1265 C CA . PRO B 1 12 ? -57.562 -11.672 4.043 1 38.19 12 PRO B CA 1
ATOM 1266 C C . PRO B 1 12 ? -56.562 -11.859 5.176 1 38.19 12 PRO B C 1
ATOM 1268 O O . PRO B 1 12 ? -56.781 -11.414 6.301 1 38.19 12 PRO B O 1
ATOM 1271 N N . ILE B 1 13 ? -55.969 -13.062 5.332 1 40.25 13 ILE B N 1
ATOM 1272 C CA . ILE B 1 13 ? -54.906 -13.305 6.297 1 40.25 13 ILE B CA 1
ATOM 1273 C C . ILE B 1 13 ? -53.938 -12.133 6.285 1 40.25 13 ILE B C 1
ATOM 1275 O O . ILE B 1 13 ? -53.469 -11.711 5.223 1 40.25 13 ILE B O 1
ATOM 1279 N N . THR B 1 14 ? -54.219 -11.086 7.129 1 34.59 14 THR B N 1
ATOM 1280 C CA . THR B 1 14 ? -53.281 -10 7.344 1 34.59 14 THR B CA 1
ATOM 1281 C C . THR B 1 14 ? -51.875 -10.539 7.523 1 34.59 14 THR B C 1
ATOM 1283 O O . THR B 1 14 ? -51.625 -11.406 8.367 1 34.59 14 THR B O 1
ATOM 1286 N N . ALA B 1 15 ? -51.125 -10.641 6.414 1 38.44 15 ALA B N 1
ATOM 1287 C CA . ALA B 1 15 ? -49.719 -11.062 6.438 1 38.44 15 ALA B CA 1
ATOM 1288 C C . ALA B 1 15 ? -49 -10.445 7.621 1 38.44 15 ALA B C 1
ATOM 1290 O O . ALA B 1 15 ? -49.281 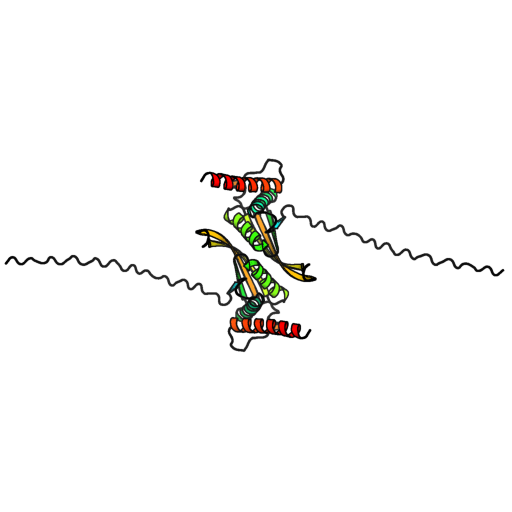-9.305 8.008 1 38.44 15 ALA B O 1
ATOM 1291 N N . PRO B 1 16 ? -48.594 -11.344 8.578 1 37.59 16 PRO B N 1
ATOM 1292 C CA . PRO B 1 16 ? -47.844 -10.805 9.695 1 37.59 16 PRO B CA 1
ATOM 1293 C C . PRO B 1 16 ? -46.875 -9.703 9.273 1 37.59 16 PRO B C 1
ATOM 1295 O O . PRO B 1 16 ? -46.344 -9.742 8.164 1 37.59 16 PRO B O 1
ATOM 1298 N N . GLU B 1 17 ? -47.156 -8.461 9.703 1 36.22 17 GLU B N 1
ATOM 1299 C CA . GLU B 1 17 ? -46.219 -7.371 9.555 1 36.22 17 GLU B CA 1
ATOM 1300 C C . GLU B 1 17 ? -44.781 -7.824 9.922 1 36.22 17 GLU B C 1
ATOM 1302 O O . GLU B 1 17 ? -44.562 -8.305 11.031 1 36.22 17 GLU B O 1
ATOM 1307 N N . ILE B 1 18 ? -44.156 -8.516 8.969 1 35.62 18 ILE B N 1
ATOM 1308 C CA . ILE B 1 18 ? -42.75 -8.758 9.219 1 35.62 18 ILE B CA 1
ATOM 1309 C C . ILE B 1 18 ? -42.094 -7.477 9.734 1 35.62 18 ILE B C 1
ATOM 1311 O O . ILE B 1 18 ? -42.094 -6.461 9.031 1 35.62 18 ILE B O 1
ATOM 1315 N N . ASN B 1 19 ? -42.281 -7.207 11.023 1 33.25 19 ASN B N 1
ATOM 1316 C CA . ASN B 1 19 ? -41.438 -6.176 11.625 1 33.25 19 ASN B CA 1
ATOM 1317 C C . ASN B 1 19 ? -40 -6.234 11.102 1 33.25 19 ASN B C 1
ATOM 1319 O O . ASN B 1 19 ? -39.25 -7.152 11.438 1 33.25 19 ASN B O 1
ATOM 1323 N N . ILE B 1 20 ? -39.969 -5.891 9.875 1 32.59 20 ILE B N 1
ATOM 1324 C CA . ILE B 1 20 ? -38.562 -5.629 9.469 1 32.59 20 ILE B CA 1
ATOM 1325 C C . ILE B 1 20 ? -37.875 -4.793 10.539 1 32.59 20 ILE B C 1
ATOM 1327 O O . ILE B 1 20 ? -38.219 -3.633 10.758 1 32.59 20 ILE B O 1
ATOM 1331 N N . ILE B 1 21 ? -37.75 -5.387 11.75 1 31.84 21 ILE B N 1
ATOM 1332 C CA . ILE B 1 21 ? -36.812 -4.695 12.641 1 31.84 21 ILE B CA 1
ATOM 1333 C C . ILE B 1 21 ? -35.688 -4.082 11.812 1 31.84 21 ILE B C 1
ATOM 1335 O O . ILE B 1 21 ? -34.906 -4.801 11.188 1 31.84 21 ILE B O 1
ATOM 1339 N N . LEU B 1 22 ? -36.031 -2.996 11.18 1 31.98 22 LEU B N 1
ATOM 1340 C CA . LEU B 1 22 ? -34.906 -2.164 10.773 1 31.98 22 LEU B CA 1
ATOM 1341 C C . LEU B 1 22 ? -33.781 -2.191 11.828 1 31.98 22 LEU B C 1
ATOM 1343 O O . LEU B 1 22 ? -34 -1.734 12.953 1 31.98 22 LEU B O 1
ATOM 1347 N N . THR B 1 23 ? -33.188 -3.381 12.062 1 34.19 23 THR B N 1
ATOM 1348 C CA . THR B 1 23 ? -31.984 -3.238 12.859 1 34.19 23 THR B CA 1
ATOM 1349 C C . THR B 1 23 ? -31.359 -1.862 12.656 1 34.19 23 THR B C 1
ATOM 1351 O O . THR B 1 23 ? -31.281 -1.373 11.523 1 34.19 23 THR B O 1
ATOM 1354 N N . PRO B 1 24 ? -31.484 -1.008 13.641 1 32.12 24 PRO B N 1
ATOM 1355 C CA . PRO B 1 24 ? -30.781 0.267 13.484 1 32.12 24 PRO B CA 1
ATOM 1356 C C . PRO B 1 24 ? -29.547 0.154 12.57 1 32.12 24 PRO B C 1
ATOM 1358 O O . PRO B 1 24 ? -28.906 -0.891 12.539 1 32.12 24 PRO B O 1
ATOM 1361 N N . ALA B 1 25 ? -29.609 0.723 11.43 1 32.97 25 ALA B N 1
ATOM 1362 C CA . ALA B 1 25 ? -28.422 0.944 10.609 1 32.97 25 ALA B CA 1
ATOM 1363 C C . ALA B 1 25 ? -27.172 0.987 11.461 1 32.97 25 ALA B C 1
ATOM 1365 O O . ALA B 1 25 ? -27.109 1.719 12.453 1 32.97 25 ALA B O 1
ATOM 1366 N N . LYS B 1 26 ? -26.609 -0.087 11.805 1 33.97 26 LYS B N 1
ATOM 1367 C CA . LYS B 1 26 ? -25.266 0.002 12.383 1 33.97 26 LYS B CA 1
ATOM 1368 C C . LYS B 1 26 ? -24.609 1.322 12.016 1 33.97 26 LYS B C 1
ATOM 1370 O O . LYS B 1 26 ? -24.344 1.588 10.836 1 33.97 26 LYS B O 1
ATOM 1375 N N . THR B 1 27 ? -25.031 2.449 12.477 1 33.22 27 THR B N 1
ATOM 1376 C CA . THR B 1 27 ? -24.281 3.695 12.383 1 33.22 27 THR B CA 1
ATOM 1377 C C . THR B 1 27 ? -22.781 3.414 12.266 1 33.22 27 THR B C 1
ATOM 1379 O O . THR B 1 27 ? -22.172 2.875 13.188 1 33.22 27 THR B O 1
ATOM 1382 N N . GLU B 1 28 ? -22.312 2.812 11.242 1 39.12 28 GLU B N 1
ATOM 1383 C CA . GLU B 1 28 ? -20.859 2.824 11.07 1 39.12 28 GLU B CA 1
ATOM 1384 C C . GLU B 1 28 ? -20.219 4.012 11.789 1 39.12 28 GLU B C 1
ATOM 1386 O O . GLU B 1 28 ? -20.547 5.164 11.484 1 39.12 28 GLU B O 1
ATOM 1391 N N . THR B 1 29 ? -20.344 4.117 13.086 1 39.69 29 THR B N 1
ATOM 1392 C CA . THR B 1 29 ? -19.641 5.125 13.875 1 39.69 29 THR B CA 1
ATOM 1393 C C . THR B 1 29 ? -18.438 5.68 13.117 1 39.69 29 THR B C 1
ATOM 1395 O O . THR B 1 29 ? -17.484 4.953 12.844 1 39.69 29 THR B O 1
ATOM 1398 N N . HIS B 1 30 ? -18.672 6.457 12.055 1 50.44 30 HIS B N 1
ATOM 1399 C CA . HIS B 1 30 ? -17.625 7.23 11.406 1 50.44 30 HIS B CA 1
ATOM 1400 C C . HIS B 1 30 ? -16.531 7.625 12.398 1 50.44 30 HIS B C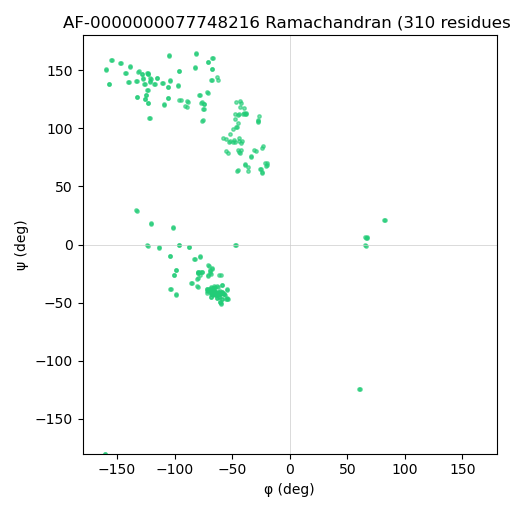 1
ATOM 1402 O O . HIS B 1 30 ? -16.797 8.391 13.328 1 50.44 30 HIS B O 1
ATOM 1408 N N . LYS B 1 31 ? -15.695 6.746 12.648 1 64.94 31 LYS B N 1
ATOM 1409 C CA . LYS B 1 31 ? -14.609 7.152 13.531 1 64.94 31 LYS B CA 1
ATOM 1410 C C . LYS B 1 31 ? -14.148 8.578 13.219 1 64.94 31 LYS B C 1
ATOM 1412 O O . LYS B 1 31 ? -13.938 8.922 12.055 1 64.94 31 LYS B O 1
ATOM 1417 N N . LYS B 1 32 ? -14.359 9.516 14.078 1 83 32 LYS B N 1
ATOM 1418 C CA . LYS B 1 32 ? -14.047 10.945 14.031 1 83 32 LYS B CA 1
ATOM 1419 C C . LYS B 1 32 ? -12.617 11.18 13.555 1 83 32 LYS B C 1
ATOM 1421 O O . LYS B 1 32 ? -12.242 12.297 13.211 1 83 32 LYS B O 1
ATOM 1426 N N . ASN B 1 33 ? -11.891 10.062 13.281 1 95.69 33 ASN B N 1
ATOM 1427 C CA . ASN B 1 33 ? -10.5 10.273 12.891 1 95.69 33 ASN B CA 1
ATOM 1428 C C . ASN B 1 33 ? -10.133 9.453 11.664 1 95.69 33 ASN B C 1
ATOM 1430 O O . ASN B 1 33 ? -9.008 8.969 11.539 1 95.69 33 ASN B O 1
ATOM 1434 N N . ARG B 1 34 ? -11.195 9.219 10.805 1 97.5 34 ARG B N 1
ATOM 1435 C CA . ARG B 1 34 ? -10.945 8.461 9.578 1 97.5 34 ARG B CA 1
ATOM 1436 C C . ARG B 1 34 ? -10.945 9.375 8.359 1 97.5 34 ARG B C 1
ATOM 1438 O O . ARG B 1 34 ? -11.82 10.242 8.227 1 97.5 34 ARG B O 1
ATOM 1445 N N . ILE B 1 35 ? -9.961 9.148 7.523 1 97.69 35 ILE B N 1
ATOM 1446 C CA . ILE B 1 35 ? -9.867 9.93 6.297 1 97.69 35 ILE B CA 1
ATOM 1447 C C . ILE B 1 35 ? -9.859 9 5.09 1 97.69 35 ILE B C 1
ATOM 1449 O O . ILE B 1 35 ? -9.016 8.102 4.996 1 97.69 35 ILE B O 1
ATOM 1453 N N . GLN B 1 36 ? -10.781 9.164 4.234 1 97.31 36 GLN B N 1
ATOM 1454 C CA . GLN B 1 36 ? -10.75 8.516 2.928 1 97.31 36 GLN B CA 1
ATOM 1455 C C . GLN B 1 36 ? -10.031 9.383 1.897 1 97.31 36 GLN B C 1
ATOM 1457 O O . GLN B 1 36 ? -10.5 10.477 1.566 1 97.31 36 GLN B O 1
ATOM 1462 N N . VAL B 1 37 ? -8.977 8.844 1.391 1 97.62 37 VAL B N 1
ATOM 1463 C CA . VAL B 1 37 ? -8.102 9.633 0.531 1 97.62 37 VAL B CA 1
ATOM 1464 C C . VAL B 1 37 ? -8.438 9.367 -0.934 1 97.62 37 VAL B C 1
ATOM 1466 O O . VAL B 1 37 ? -8.648 8.211 -1.327 1 97.62 37 VAL B O 1
ATOM 1469 N N . SER B 1 38 ? -8.469 10.484 -1.685 1 93.5 38 SER B N 1
ATOM 1470 C CA . SER B 1 38 ? -8.656 10.422 -3.129 1 93.5 38 SER B CA 1
ATOM 1471 C C . SER B 1 38 ? -7.617 11.258 -3.865 1 93.5 38 SER B C 1
ATOM 1473 O O . SER B 1 38 ? -7.133 12.258 -3.338 1 93.5 38 SER B O 1
ATOM 1475 N N . ASN B 1 39 ? -7.277 10.789 -5.098 1 86.06 39 ASN B N 1
ATOM 1476 C CA . ASN B 1 39 ? -6.316 11.523 -5.914 1 86.06 39 ASN B CA 1
ATOM 1477 C C . ASN B 1 39 ? -6.973 12.719 -6.609 1 86.06 39 ASN B C 1
ATOM 1479 O O . ASN B 1 39 ? -6.312 13.719 -6.879 1 86.06 39 ASN B O 1
ATOM 1483 N N . THR B 1 40 ? -8.195 12.641 -6.797 1 85.06 40 THR B N 1
ATOM 1484 C CA . THR B 1 40 ? -8.836 13.602 -7.691 1 85.06 40 THR B CA 1
ATOM 1485 C C . THR B 1 40 ? -9.602 14.656 -6.898 1 85.06 40 THR B C 1
ATOM 1487 O O . THR B 1 40 ? -9.859 15.75 -7.398 1 85.06 40 THR B O 1
ATOM 1490 N N . LYS B 1 41 ? -9.789 14.539 -5.656 1 85.81 41 LYS B N 1
ATOM 1491 C CA . LYS B 1 41 ? -10.719 15.414 -4.941 1 85.81 41 LYS B CA 1
ATOM 1492 C C . LYS B 1 41 ? -9.977 16.547 -4.234 1 85.81 41 LYS B C 1
ATOM 1494 O O . LYS B 1 41 ? -10.43 17.688 -4.25 1 85.81 41 LYS B O 1
ATOM 1499 N N . LYS B 1 42 ? -8.906 16.219 -3.639 1 91.12 42 LYS B N 1
ATOM 1500 C CA . LYS B 1 42 ? -8.148 17.188 -2.857 1 91.12 42 LYS B CA 1
ATOM 1501 C C . LYS B 1 42 ? -6.648 17.031 -3.072 1 91.12 42 LYS B C 1
ATOM 1503 O O . LYS B 1 42 ? -6.18 15.938 -3.408 1 91.12 42 LYS B O 1
ATOM 1508 N N . PRO B 1 43 ? -5.996 18.156 -2.889 1 92.31 43 PRO B N 1
ATOM 1509 C CA . PRO B 1 43 ? -4.535 18.062 -2.996 1 92.31 43 PRO B CA 1
ATOM 1510 C C . PRO B 1 43 ? -3.914 17.234 -1.876 1 92.31 43 PRO B C 1
ATOM 1512 O O . PRO B 1 43 ? -4.512 17.078 -0.809 1 92.31 43 PRO B O 1
ATOM 1515 N N . LEU B 1 44 ? -2.758 16.781 -2.084 1 94.44 44 LEU B N 1
ATOM 1516 C CA . LEU B 1 44 ? -2.01 15.93 -1.162 1 94.44 44 LEU B CA 1
ATOM 1517 C C . LEU B 1 44 ? -1.908 16.578 0.214 1 94.44 44 LEU B C 1
ATOM 1519 O O . LEU B 1 44 ? -2.217 15.945 1.228 1 94.44 44 LEU B O 1
ATOM 1523 N N . PHE B 1 45 ? -1.551 17.875 0.223 1 95.06 45 PHE B N 1
ATOM 1524 C CA . PHE B 1 45 ? -1.253 18.516 1.501 1 95.06 45 PHE B CA 1
ATOM 1525 C C . PHE B 1 45 ? -2.535 18.828 2.264 1 95.06 45 PHE B C 1
ATOM 1527 O O . PHE B 1 45 ? -2.508 19.031 3.48 1 95.06 45 PHE B O 1
ATOM 1534 N N . PHE B 1 46 ? -3.621 18.953 1.565 1 95.38 46 PHE B N 1
ATOM 1535 C CA . PHE B 1 46 ? -4.879 19.031 2.303 1 95.38 46 PHE B CA 1
ATOM 1536 C C . PHE B 1 46 ? -5.031 17.828 3.229 1 95.38 46 PHE B C 1
ATOM 1538 O O . PHE B 1 46 ? -5.379 17.984 4.402 1 95.38 46 PHE B O 1
ATOM 1545 N N . TYR B 1 47 ? -4.773 16.656 2.725 1 97.75 47 TYR B N 1
ATOM 1546 C CA . TYR B 1 47 ? -4.918 15.422 3.498 1 97.75 47 TYR B CA 1
ATOM 1547 C C . TYR B 1 47 ? -3.875 15.344 4.605 1 97.75 47 TYR B C 1
ATOM 1549 O O . TYR B 1 47 ? -4.156 14.852 5.699 1 97.75 47 TYR B O 1
ATOM 1557 N N . VAL B 1 48 ? -2.688 15.812 4.344 1 97.56 48 VAL B N 1
ATOM 1558 C CA . VAL B 1 48 ? -1.645 15.844 5.363 1 97.56 48 VAL B CA 1
ATOM 1559 C C . VAL B 1 48 ? -2.088 16.719 6.527 1 97.56 48 VAL B C 1
ATOM 1561 O O . VAL B 1 48 ? -1.988 16.312 7.691 1 97.56 48 VAL B O 1
ATOM 1564 N N . ASN B 1 49 ? -2.619 17.859 6.141 1 95.75 49 ASN B N 1
ATOM 1565 C CA . ASN B 1 49 ? -3.07 18.797 7.16 1 95.75 49 ASN B CA 1
ATOM 1566 C C . ASN B 1 49 ? -4.266 18.25 7.934 1 95.75 49 ASN B C 1
ATOM 1568 O O . ASN B 1 49 ? -4.336 18.391 9.156 1 95.75 49 ASN B O 1
ATOM 1572 N N . LEU B 1 50 ? -5.121 17.688 7.242 1 96.31 50 LEU B N 1
ATOM 1573 C CA . LEU B 1 50 ? -6.281 17.109 7.898 1 96.31 50 LEU B CA 1
ATOM 1574 C C . LEU B 1 50 ? -5.859 16 8.867 1 96.31 50 LEU B C 1
ATOM 1576 O O . LEU B 1 50 ? -6.367 15.922 9.984 1 96.31 50 LEU B O 1
ATOM 1580 N N . ALA B 1 51 ? -4.961 15.195 8.445 1 97.75 51 ALA B N 1
ATOM 1581 C CA . ALA B 1 51 ? -4.453 14.125 9.289 1 97.75 51 ALA B CA 1
ATOM 1582 C C . ALA B 1 51 ? -3.814 14.68 10.562 1 97.75 51 ALA B C 1
ATOM 1584 O O . ALA B 1 51 ? -4.027 14.148 11.656 1 97.75 51 ALA B O 1
ATOM 1585 N N . LYS B 1 52 ? -3.088 15.703 10.406 1 96.56 52 LYS B N 1
ATOM 1586 C CA . LYS B 1 52 ? -2.477 16.359 11.555 1 96.56 52 LYS B CA 1
ATOM 1587 C C . LYS B 1 52 ? -3.533 16.781 12.578 1 96.56 52 LYS B C 1
ATOM 1589 O O . LYS B 1 52 ? -3.357 16.578 13.781 1 96.56 52 LYS B O 1
ATOM 1594 N N . ARG B 1 53 ? -4.535 17.281 12.062 1 95.62 53 ARG B N 1
ATOM 1595 C CA . ARG B 1 53 ? -5.598 17.766 12.938 1 95.62 53 ARG B CA 1
ATOM 1596 C C . ARG B 1 53 ? -6.285 16.609 13.656 1 95.62 53 ARG B C 1
ATOM 1598 O O . ARG B 1 53 ? -6.578 16.688 14.844 1 95.62 53 ARG B O 1
ATOM 1605 N N . TYR B 1 54 ? -6.5 15.602 12.938 1 96.44 54 TYR B N 1
ATOM 1606 C CA . TYR B 1 54 ? -7.137 14.438 13.547 1 96.44 54 TYR B CA 1
ATOM 1607 C C . TYR B 1 54 ? -6.23 13.812 14.602 1 96.44 54 TYR B C 1
ATOM 1609 O O . TYR B 1 54 ? -6.699 13.375 15.656 1 96.44 54 TYR B O 1
ATOM 1617 N N . ILE B 1 55 ? -4.969 13.773 14.352 1 96.75 55 ILE B N 1
ATOM 1618 C CA . ILE B 1 55 ? -4.02 13.266 15.336 1 96.75 55 ILE B CA 1
ATOM 1619 C C . ILE B 1 55 ? -4.035 14.156 16.578 1 96.75 55 ILE B C 1
ATOM 1621 O O . ILE B 1 55 ? -4.031 13.656 17.703 1 96.75 55 ILE B O 1
ATOM 1625 N N . GLN B 1 56 ? -4.051 15.375 16.312 1 95.12 56 GLN B N 1
ATOM 1626 C CA . GLN B 1 56 ? -4.074 16.328 17.406 1 95.12 56 GL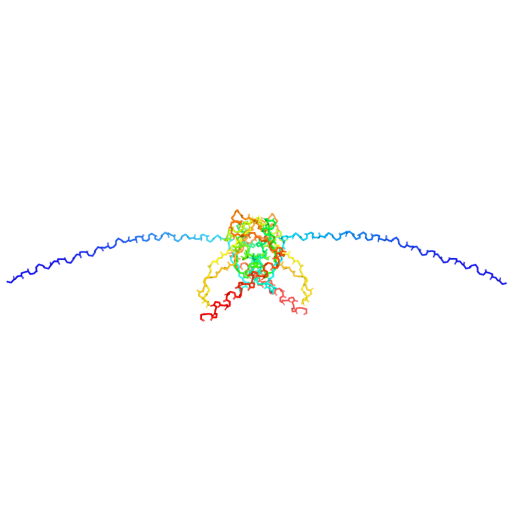N B CA 1
ATOM 1627 C C . GLN B 1 56 ? -5.312 16.125 18.281 1 95.12 56 GLN B C 1
ATOM 1629 O O . GLN B 1 56 ? -5.23 16.172 19.516 1 95.12 56 GLN B O 1
ATOM 1634 N N . GLN B 1 57 ? -6.395 15.891 17.688 1 93.5 57 GLN B N 1
ATOM 1635 C CA . GLN B 1 57 ? -7.668 15.836 18.391 1 93.5 57 GLN B CA 1
ATOM 1636 C C . GLN B 1 57 ? -7.906 14.453 18.984 1 93.5 57 GLN B C 1
ATOM 1638 O O . GLN B 1 57 ? -8.508 14.328 20.047 1 93.5 57 GLN B O 1
ATOM 1643 N N . HIS B 1 58 ? -7.414 13.445 18.281 1 94.88 58 HIS B N 1
ATOM 1644 C CA . HIS B 1 58 ? -7.832 12.102 18.656 1 94.88 58 HIS B CA 1
ATOM 1645 C C . HIS B 1 58 ? -6.625 11.219 18.969 1 94.88 58 HIS B C 1
ATOM 1647 O O . HIS B 1 58 ? -6.781 10.031 19.266 1 94.88 58 HIS B O 1
ATOM 1653 N N . ASN B 1 59 ? -5.504 11.695 18.875 1 96.81 59 ASN B N 1
ATOM 1654 C CA . ASN B 1 59 ? -4.25 10.992 19.109 1 96.81 59 ASN B CA 1
ATOM 1655 C C . ASN B 1 59 ? -4.02 9.883 18.094 1 96.81 59 ASN B C 1
ATOM 1657 O O . ASN B 1 59 ? -3.09 9.086 18.25 1 96.81 59 ASN B O 1
ATOM 1661 N N . GLU B 1 60 ? -4.914 9.852 17.109 1 97.81 60 GLU B N 1
ATOM 1662 C CA . GLU B 1 60 ? -4.82 8.797 16.094 1 97.81 60 GLU B CA 1
ATOM 1663 C C . GLU B 1 60 ? -5.574 9.188 14.828 1 97.81 60 GLU B C 1
ATOM 1665 O O . GLU B 1 60 ? -6.555 9.938 14.891 1 97.81 60 GLU B O 1
ATOM 1670 N N . VAL B 1 61 ? -5.094 8.672 13.758 1 98.44 61 VAL B N 1
ATOM 1671 C CA . VAL B 1 61 ? -5.812 8.867 12.508 1 98.44 61 VAL B CA 1
ATOM 1672 C C . VAL B 1 61 ? -5.77 7.586 11.672 1 98.44 61 VAL B C 1
ATOM 1674 O O . VAL B 1 61 ? -4.754 6.887 11.656 1 98.44 61 VAL B O 1
ATOM 1677 N N . GLU B 1 62 ? -6.867 7.277 11.047 1 98.62 62 GLU B N 1
ATOM 1678 C CA . GLU B 1 62 ? -6.961 6.156 10.117 1 98.62 62 GLU B CA 1
ATOM 1679 C C . GLU B 1 62 ? -7.09 6.637 8.68 1 98.62 62 GLU B C 1
ATOM 1681 O O . GLU B 1 62 ? -8.055 7.324 8.328 1 98.62 62 GLU B O 1
ATOM 1686 N N . LEU B 1 63 ? -6.141 6.223 7.883 1 98.56 63 LEU B N 1
ATOM 1687 C CA . LEU B 1 63 ? -6.152 6.578 6.469 1 98.56 63 LEU B CA 1
ATOM 1688 C C . LEU B 1 63 ? -6.586 5.391 5.613 1 98.56 63 LEU B C 1
ATOM 1690 O O . LEU B 1 63 ? -6.184 4.254 5.871 1 98.56 63 LEU B O 1
ATOM 1694 N N . SER B 1 64 ? -7.371 5.684 4.578 1 98.19 64 SER B N 1
ATOM 1695 C CA . SER B 1 64 ? -7.809 4.633 3.662 1 98.19 64 SER B CA 1
ATOM 1696 C C . SER B 1 64 ? -7.867 5.141 2.225 1 98.19 64 SER B C 1
ATOM 1698 O O . SER B 1 64 ? -8.102 6.324 1.989 1 98.19 64 SER B O 1
ATOM 1700 N N . ALA B 1 65 ? -7.594 4.242 1.337 1 97.69 65 ALA B N 1
ATOM 1701 C CA . ALA B 1 65 ? -7.664 4.582 -0.081 1 97.69 65 ALA B CA 1
ATOM 1702 C C . ALA B 1 65 ? -7.922 3.342 -0.933 1 97.69 65 ALA B C 1
ATOM 1704 O O . ALA B 1 65 ? -7.617 2.223 -0.517 1 97.69 65 ALA B O 1
ATOM 1705 N N . LEU B 1 66 ? -8.422 3.635 -2.111 1 96.19 66 LEU B N 1
ATOM 1706 C CA . LEU B 1 66 ? -8.664 2.598 -3.111 1 96.19 66 LEU B CA 1
ATOM 1707 C C . LEU B 1 66 ? -7.883 2.885 -4.391 1 96.19 66 LEU B C 1
ATOM 1709 O O . LEU B 1 66 ? -7.766 4.039 -4.805 1 96.19 66 LEU B O 1
ATOM 1713 N N . GLY B 1 67 ? -7.406 1.771 -4.98 1 95.06 67 GLY B N 1
ATOM 1714 C CA . GLY B 1 67 ? -6.797 1.887 -6.293 1 95.06 67 GLY B CA 1
ATOM 1715 C C . GLY B 1 67 ? -5.594 2.811 -6.312 1 95.06 67 GLY B C 1
ATOM 1716 O O . GLY B 1 67 ? -4.68 2.668 -5.496 1 95.06 67 GLY B O 1
ATOM 1717 N N . MET B 1 68 ? -5.719 3.797 -7.207 1 93.38 68 MET B N 1
ATOM 1718 C CA . MET B 1 68 ? -4.57 4.664 -7.453 1 93.38 68 MET B CA 1
ATOM 1719 C C . MET B 1 68 ? -4.316 5.582 -6.258 1 93.38 68 MET B C 1
ATOM 1721 O O . MET B 1 68 ? -3.203 6.074 -6.078 1 93.38 68 MET B O 1
ATOM 1725 N N . ALA B 1 69 ? -5.219 5.746 -5.438 1 96.69 69 ALA B N 1
ATOM 1726 C CA . ALA B 1 69 ? -5.082 6.645 -4.293 1 96.69 69 ALA B CA 1
ATOM 1727 C C . ALA B 1 69 ? -4.246 6.004 -3.189 1 96.69 69 ALA B C 1
ATOM 1729 O O . ALA B 1 69 ? -3.838 6.68 -2.24 1 96.69 69 ALA B O 1
ATOM 1730 N N . ILE B 1 70 ? -3.963 4.77 -3.301 1 97.75 70 ILE B N 1
ATOM 1731 C CA . ILE B 1 70 ? -3.148 4.062 -2.318 1 97.75 70 ILE B CA 1
ATOM 1732 C C . ILE B 1 70 ? -1.776 4.723 -2.213 1 97.75 70 ILE B C 1
ATOM 1734 O O . ILE B 1 70 ? -1.26 4.922 -1.11 1 97.75 70 ILE B O 1
ATOM 1738 N N . THR B 1 71 ? -1.255 5.098 -3.355 1 96.75 71 THR B N 1
ATOM 1739 C CA . THR B 1 71 ? 0.039 5.77 -3.381 1 96.75 71 THR B CA 1
ATOM 1740 C C . THR B 1 71 ? -0.001 7.051 -2.553 1 96.75 71 THR B C 1
ATOM 1742 O O . THR B 1 71 ? 0.96 7.375 -1.852 1 96.75 71 THR B O 1
ATOM 1745 N N . THR B 1 72 ? -1.086 7.695 -2.561 1 96.62 72 THR B N 1
ATOM 1746 C CA . THR B 1 72 ? -1.246 8.953 -1.831 1 96.62 72 THR B CA 1
ATOM 1747 C C . THR B 1 72 ? -1.26 8.703 -0.325 1 96.62 72 THR B C 1
ATOM 1749 O O . THR B 1 72 ? -0.607 9.422 0.433 1 96.62 72 THR B O 1
ATOM 1752 N N . VAL B 1 73 ? -1.877 7.648 0.043 1 98.19 73 VAL B N 1
ATOM 1753 C CA . VAL B 1 73 ? -1.963 7.32 1.462 1 98.19 73 VAL B CA 1
ATOM 1754 C C . VAL B 1 73 ? -0.576 6.969 1.996 1 98.19 73 VAL B C 1
ATOM 1756 O O . VAL B 1 73 ? -0.199 7.398 3.09 1 98.19 73 VAL B O 1
ATOM 1759 N N . VAL B 1 74 ? 0.131 6.203 1.21 1 98.25 74 VAL B N 1
ATOM 1760 C CA . VAL B 1 74 ? 1.481 5.844 1.628 1 98.25 74 VAL B CA 1
ATOM 1761 C C . VAL B 1 74 ? 2.334 7.105 1.764 1 98.25 74 VAL B C 1
ATOM 1763 O O . VAL B 1 74 ? 3.059 7.27 2.748 1 98.25 74 VAL B O 1
ATOM 1766 N N . THR B 1 75 ? 2.193 8.016 0.847 1 97.44 75 THR B N 1
ATOM 1767 C CA . THR B 1 75 ? 2.959 9.258 0.858 1 97.44 75 THR B CA 1
ATOM 1768 C C . THR B 1 75 ? 2.605 10.102 2.082 1 97.44 75 THR B C 1
ATOM 1770 O O . THR B 1 75 ? 3.492 10.602 2.775 1 97.44 75 THR B O 1
ATOM 1773 N N . ILE B 1 76 ? 1.335 10.188 2.379 1 98 76 ILE B N 1
ATOM 1774 C CA . ILE B 1 76 ? 0.869 10.945 3.537 1 98 76 ILE B CA 1
ATOM 1775 C C . ILE B 1 76 ? 1.463 10.352 4.812 1 98 76 ILE B C 1
ATOM 1777 O O . ILE B 1 76 ? 2.008 11.078 5.648 1 98 76 ILE B O 1
ATOM 1781 N N . SER B 1 77 ? 1.336 9.094 4.926 1 98.62 77 SER B N 1
ATOM 1782 C CA . SER B 1 77 ? 1.844 8.398 6.109 1 98.62 77 SER B CA 1
ATOM 1783 C C . SER B 1 77 ? 3.336 8.656 6.297 1 98.62 77 SER B C 1
ATOM 1785 O O . SER B 1 77 ? 3.791 8.922 7.41 1 98.62 77 SER B O 1
ATOM 1787 N N . GLU B 1 78 ? 4.027 8.609 5.266 1 98.12 78 GLU B N 1
ATOM 1788 C CA . GLU B 1 78 ? 5.477 8.773 5.336 1 98.12 78 GLU B CA 1
ATOM 1789 C C . GLU B 1 78 ? 5.855 10.219 5.652 1 98.12 78 GLU B C 1
ATOM 1791 O O . GLU B 1 78 ? 6.816 10.469 6.383 1 98.12 78 GLU B O 1
ATOM 1796 N N . ILE B 1 79 ? 5.133 11.133 5.098 1 97.12 79 ILE B N 1
ATOM 1797 C CA . ILE B 1 79 ? 5.359 12.539 5.402 1 97.12 79 ILE B CA 1
ATOM 1798 C C . ILE B 1 79 ? 5.188 12.773 6.898 1 97.12 79 ILE B C 1
ATOM 1800 O O . ILE B 1 79 ? 6.047 13.383 7.539 1 97.12 79 ILE B O 1
ATOM 1804 N N . LEU B 1 80 ? 4.176 12.266 7.449 1 98.25 80 LEU B N 1
ATOM 1805 C CA . LEU B 1 80 ? 3.879 12.469 8.859 1 98.25 80 LEU B CA 1
ATOM 1806 C C . LEU B 1 80 ? 4.922 11.789 9.742 1 98.25 80 LEU B C 1
ATOM 1808 O O . LEU B 1 80 ? 5.387 12.367 10.727 1 98.25 80 LEU B O 1
ATOM 1812 N N . LYS B 1 81 ? 5.316 10.648 9.359 1 97.88 81 LYS B N 1
ATOM 1813 C CA . LYS B 1 81 ? 6.324 9.906 10.109 1 97.88 81 LYS B CA 1
ATOM 1814 C C . LYS B 1 81 ? 7.688 10.586 10.031 1 97.88 81 LYS B C 1
ATOM 1816 O O . LYS B 1 81 ? 8.359 10.758 11.055 1 97.88 81 LYS B O 1
ATOM 1821 N N . ASN B 1 82 ? 7.996 10.953 8.867 1 96 82 ASN B N 1
ATOM 1822 C CA . ASN B 1 82 ? 9.32 11.523 8.641 1 96 82 ASN B CA 1
ATOM 1823 C C . ASN B 1 82 ? 9.461 12.891 9.305 1 96 82 ASN B C 1
ATOM 1825 O O . ASN B 1 82 ? 10.57 13.297 9.664 1 96 82 ASN B O 1
ATOM 1829 N N . ASN B 1 83 ? 8.391 13.586 9.523 1 96.25 83 ASN B N 1
ATOM 1830 C CA . ASN B 1 83 ? 8.406 14.883 10.18 1 96.25 83 ASN B CA 1
ATOM 1831 C C . ASN B 1 83 ? 8.32 14.742 11.703 1 96.25 83 ASN B C 1
ATOM 1833 O O . ASN B 1 83 ? 8.25 15.742 12.422 1 96.25 83 ASN B O 1
ATOM 1837 N N . GLY B 1 84 ? 8.203 13.539 12.117 1 97.5 84 GLY B N 1
ATOM 1838 C CA . GLY B 1 84 ? 8.164 13.281 13.547 1 97.5 84 GLY B CA 1
ATOM 1839 C C . GLY B 1 84 ? 6.781 13.477 14.148 1 97.5 84 GLY B C 1
ATOM 1840 O O . GLY B 1 84 ? 6.645 13.625 15.367 1 97.5 84 GLY B O 1
ATOM 1841 N N . LEU B 1 85 ? 5.773 13.43 13.352 1 98.25 85 LEU B N 1
ATOM 1842 C CA . LEU B 1 85 ? 4.434 13.766 13.828 1 98.25 85 LEU B CA 1
ATOM 1843 C C . LEU B 1 85 ? 3.645 12.5 14.164 1 98.25 85 LEU B C 1
ATOM 1845 O O . LEU B 1 85 ? 2.68 12.555 14.93 1 98.25 85 LEU B O 1
ATOM 1849 N N . ALA B 1 86 ? 4.094 11.375 13.555 1 98.62 86 ALA B N 1
ATOM 1850 C CA . ALA B 1 86 ? 3.266 10.18 13.703 1 98.62 86 ALA B CA 1
ATOM 1851 C C . ALA B 1 86 ? 4.125 8.922 13.742 1 98.62 86 ALA B C 1
ATOM 1853 O O . ALA B 1 86 ? 5.273 8.93 13.297 1 98.62 86 ALA B O 1
ATOM 1854 N N . THR B 1 87 ? 3.605 7.879 14.336 1 98.44 87 THR B N 1
ATOM 1855 C CA . THR B 1 87 ? 4.141 6.523 14.297 1 98.44 87 THR B CA 1
ATOM 1856 C C . THR B 1 87 ? 3.121 5.551 13.711 1 98.44 87 THR B C 1
ATOM 1858 O O . THR B 1 87 ? 1.925 5.656 13.984 1 98.44 87 THR B O 1
ATOM 1861 N N . GLU B 1 88 ? 3.637 4.715 12.961 1 98.06 88 GLU B N 1
ATOM 1862 C CA . GLU B 1 88 ? 2.75 3.758 12.305 1 98.06 88 GLU B CA 1
ATOM 1863 C C . GLU B 1 88 ? 2.324 2.652 13.266 1 98.06 88 GLU B C 1
ATOM 1865 O O . GLU B 1 88 ? 3.168 2.002 13.891 1 98.06 88 GLU B O 1
ATOM 1870 N N . LYS B 1 89 ? 1.007 2.404 13.375 1 97.75 89 LYS B N 1
ATOM 1871 C CA . LYS B 1 89 ? 0.489 1.374 14.273 1 97.75 89 LYS B CA 1
ATOM 1872 C C . LYS B 1 89 ? 0.089 0.122 13.492 1 97.75 89 LYS B C 1
ATOM 1874 O O . LYS B 1 89 ? 0.329 -0.999 13.945 1 97.75 89 LYS B O 1
ATOM 1879 N N . LYS B 1 90 ? -0.48 0.419 12.336 1 97.44 90 LYS B N 1
ATOM 1880 C CA . LYS B 1 90 ? -1.036 -0.712 11.602 1 97.44 90 LYS B CA 1
ATOM 1881 C C . LYS B 1 90 ? -1.148 -0.397 10.117 1 97.44 90 LYS B C 1
ATOM 1883 O O . LYS B 1 90 ? -1.513 0.718 9.734 1 97.44 90 LYS B O 1
ATOM 1888 N N . VAL B 1 91 ? -0.789 -1.382 9.344 1 98.19 91 VAL B N 1
ATOM 1889 C CA . VAL B 1 91 ? -1.023 -1.328 7.91 1 98.19 91 VAL B CA 1
ATOM 1890 C C . VAL B 1 91 ? -1.795 -2.568 7.465 1 98.19 91 VAL B C 1
ATOM 1892 O O . VAL B 1 91 ? -1.365 -3.697 7.711 1 98.19 91 VAL B O 1
ATOM 1895 N N . LEU B 1 92 ? -2.938 -2.291 6.801 1 96.88 92 LEU B N 1
ATOM 1896 C CA . LEU B 1 92 ? -3.77 -3.385 6.309 1 96.88 92 LEU B CA 1
ATOM 1897 C C . LEU B 1 92 ? -4.039 -3.23 4.816 1 96.88 92 LEU B C 1
ATOM 1899 O O . LEU B 1 92 ? -4.324 -2.129 4.344 1 96.88 92 LEU B O 1
ATOM 1903 N N . THR B 1 93 ? -3.973 -4.348 4.121 1 98.06 93 THR B N 1
ATOM 1904 C CA . THR B 1 93 ? -4.316 -4.355 2.701 1 98.06 93 THR B CA 1
ATOM 1905 C C . THR B 1 93 ? -5.426 -5.363 2.418 1 98.06 93 THR B C 1
ATOM 1907 O O . THR B 1 93 ? -5.5 -6.41 3.066 1 98.06 93 THR B O 1
ATOM 1910 N N . SER B 1 94 ? -6.25 -5 1.432 1 97.31 94 SER B N 1
ATOM 1911 C CA . SER B 1 94 ? -7.352 -5.863 1.019 1 97.31 94 SER B CA 1
ATOM 1912 C C . SER B 1 94 ? -7.84 -5.5 -0.38 1 97.31 94 SER B C 1
ATOM 1914 O O . SER B 1 94 ? -7.23 -4.68 -1.064 1 97.31 94 SER B O 1
ATOM 1916 N N . THR B 1 95 ? -8.82 -6.211 -0.837 1 96.69 95 THR B N 1
ATOM 1917 C CA . THR B 1 95 ? -9.547 -5.84 -2.047 1 96.69 95 THR B CA 1
ATOM 1918 C C . THR B 1 95 ? -11.039 -5.695 -1.763 1 96.69 95 THR B C 1
ATOM 1920 O O . THR B 1 95 ? -11.57 -6.348 -0.862 1 96.69 95 THR B O 1
ATOM 1923 N N . VAL B 1 96 ? -11.594 -4.789 -2.496 1 95.25 96 VAL B N 1
ATOM 1924 C CA . VAL B 1 96 ? -13.031 -4.566 -2.361 1 95.25 96 VAL B CA 1
ATOM 1925 C C . VAL B 1 96 ? -13.711 -4.746 -3.717 1 95.25 96 VAL B C 1
ATOM 1927 O O . VAL B 1 96 ? -13.188 -4.312 -4.746 1 95.25 96 VAL B O 1
ATOM 1930 N N . GLY B 1 97 ? -14.805 -5.504 -3.643 1 92.69 97 GLY B N 1
ATOM 1931 C CA . GLY B 1 97 ? -15.586 -5.672 -4.855 1 92.69 97 GLY B CA 1
ATOM 1932 C C . GLY B 1 97 ? -16.438 -4.461 -5.188 1 92.69 97 GLY B C 1
ATOM 1933 O O . GLY B 1 97 ? -17.156 -3.951 -4.328 1 92.69 97 GLY B O 1
ATOM 1934 N N . MET B 1 98 ? -16.203 -3.91 -6.41 1 89.75 98 MET B N 1
ATOM 1935 C CA . MET B 1 98 ? -17 -2.771 -6.848 1 89.75 98 MET B CA 1
ATOM 1936 C C . MET B 1 98 ? -17.609 -3.033 -8.219 1 89.75 98 MET B C 1
ATOM 1938 O O . MET B 1 98 ? -17.016 -3.729 -9.047 1 89.75 98 MET B O 1
ATOM 1942 N N . LYS B 1 99 ? -18.812 -2.562 -8.367 1 87.62 99 LYS B N 1
ATOM 1943 C CA . LYS B 1 99 ? -19.469 -2.705 -9.664 1 87.62 99 LYS B CA 1
ATOM 1944 C C . LYS B 1 99 ? -18.906 -1.715 -10.68 1 87.62 99 LYS B C 1
ATOM 1946 O O . LYS B 1 99 ? -18.844 -0.512 -10.414 1 87.62 99 LYS B O 1
ATOM 1951 N N . ASP B 1 100 ? -18.312 -2.293 -11.688 1 81.44 100 ASP B N 1
ATOM 1952 C CA . ASP B 1 100 ? -17.844 -1.442 -12.773 1 81.44 100 ASP B CA 1
ATOM 1953 C C . ASP B 1 100 ? -19.016 -0.982 -13.648 1 81.44 100 ASP B C 1
ATOM 1955 O O . ASP B 1 100 ? -19.625 -1.79 -14.352 1 81.44 100 ASP B O 1
ATOM 1959 N N . GLU B 1 101 ? -19.312 0.174 -13.516 1 76.56 101 GLU B N 1
ATOM 1960 C CA . GLU B 1 101 ? -20.484 0.701 -14.219 1 76.56 101 GLU B CA 1
ATOM 1961 C C . GLU B 1 101 ? -20.312 0.569 -15.734 1 76.56 101 GLU B C 1
ATOM 1963 O O . GLU B 1 101 ? -21.312 0.473 -16.469 1 76.56 101 GLU B O 1
ATOM 1968 N N . THR B 1 102 ? -19.125 0.554 -16.188 1 74.5 102 THR B N 1
ATOM 1969 C CA . THR B 1 102 ? -18.891 0.513 -17.625 1 74.5 102 THR B CA 1
ATOM 1970 C C . THR B 1 102 ? -19.047 -0.906 -18.156 1 74.5 102 THR B C 1
ATOM 1972 O O . THR B 1 102 ? -19.609 -1.104 -19.234 1 74.5 102 THR B O 1
ATOM 1975 N N . LYS B 1 103 ? -18.672 -1.875 -17.438 1 72.38 103 LYS B N 1
ATOM 1976 C CA . LYS B 1 103 ? -18.656 -3.238 -17.969 1 72.38 103 LYS B CA 1
ATOM 1977 C C . LYS B 1 103 ? -19.688 -4.109 -17.25 1 72.38 103 LYS B C 1
ATOM 1979 O O . LYS B 1 103 ? -20 -5.211 -17.703 1 72.38 103 LYS B O 1
ATOM 1984 N N . GLY B 1 104 ? -20.25 -3.512 -16.359 1 78.5 104 GLY B N 1
ATOM 1985 C CA . GLY B 1 104 ? -21.25 -4.25 -15.602 1 78.5 104 GLY B CA 1
ATOM 1986 C C . GLY B 1 104 ? -20.672 -5.391 -14.789 1 78.5 104 GLY B C 1
ATOM 1987 O O . GLY B 1 104 ? -21.406 -6.262 -14.32 1 78.5 104 GLY B O 1
ATOM 1988 N N . LYS B 1 105 ? -19.406 -5.598 -14.875 1 86.69 105 LYS B N 1
ATOM 1989 C CA . LYS B 1 105 ? -18.781 -6.715 -14.18 1 86.69 105 LYS B CA 1
ATOM 1990 C C . LYS B 1 105 ? -18.203 -6.273 -12.836 1 86.69 105 LYS B C 1
ATOM 1992 O O . LYS B 1 105 ? -17.906 -5.094 -12.641 1 86.69 105 LYS B O 1
ATOM 1997 N N . MET B 1 106 ? -18.188 -7.18 -11.867 1 89.56 106 MET B N 1
ATOM 1998 C CA . MET B 1 106 ? -17.594 -6.957 -10.547 1 89.56 106 MET B CA 1
ATOM 1999 C C . MET B 1 106 ? -16.078 -6.988 -10.617 1 89.56 106 MET B C 1
ATOM 2001 O O . MET B 1 106 ? -15.492 -7.922 -11.172 1 89.56 106 MET B O 1
ATOM 2005 N N . VAL B 1 107 ? -15.57 -5.879 -10.203 1 89.88 107 VAL B N 1
ATOM 2006 C CA . VAL B 1 107 ? -14.109 -5.816 -10.219 1 89.88 107 VAL B CA 1
ATOM 2007 C C . VAL B 1 107 ? -13.578 -5.695 -8.797 1 89.88 107 VAL B C 1
ATOM 2009 O O . VAL B 1 107 ? -14.227 -5.082 -7.938 1 89.88 107 VAL B O 1
ATOM 2012 N N . GLN B 1 108 ? -12.5 -6.305 -8.555 1 93.81 108 GLN B N 1
ATOM 2013 C CA . GLN B 1 108 ? -11.82 -6.184 -7.27 1 93.81 108 GLN B CA 1
ATOM 2014 C C . GLN B 1 108 ? -10.828 -5.02 -7.277 1 93.81 108 GLN B C 1
ATOM 2016 O O . GLN B 1 108 ? -9.914 -4.984 -8.094 1 93.81 108 GLN B O 1
ATOM 2021 N N . LYS B 1 109 ? -11.031 -4.145 -6.348 1 95.25 109 LYS B N 1
ATOM 2022 C CA . LYS B 1 109 ? -10.133 -3 -6.238 1 95.25 109 LYS B CA 1
ATOM 2023 C C . LYS B 1 109 ? -9.281 -3.09 -4.98 1 95.25 109 LYS B C 1
ATOM 2025 O O . LYS B 1 109 ? -9.781 -3.426 -3.904 1 95.25 109 LYS B O 1
ATOM 2030 N N . ALA B 1 110 ? -8.094 -2.74 -5.188 1 97 110 ALA B N 1
ATOM 2031 C CA . ALA B 1 110 ? -7.16 -2.754 -4.062 1 97 110 ALA B CA 1
ATOM 2032 C C . ALA B 1 110 ? -7.52 -1.685 -3.037 1 97 110 ALA B C 1
ATOM 2034 O O . ALA B 1 110 ? -7.906 -0.571 -3.402 1 97 110 ALA B O 1
ATOM 2035 N N . LYS B 1 111 ? -7.355 -2.041 -1.757 1 97.75 111 LYS B N 1
ATOM 2036 C CA . LYS B 1 111 ? -7.602 -1.142 -0.634 1 97.75 111 LYS B CA 1
ATOM 2037 C C . LYS B 1 111 ? -6.457 -1.189 0.372 1 97.75 111 LYS B C 1
ATOM 2039 O O . LYS B 1 111 ? -5.934 -2.264 0.673 1 97.75 111 LYS B O 1
ATOM 2044 N N . ILE B 1 112 ? -6.152 0.01 0.888 1 98.38 112 ILE B N 1
ATOM 2045 C CA . ILE B 1 112 ? -5.18 0.06 1.975 1 98.38 112 ILE B CA 1
ATOM 2046 C C . ILE B 1 112 ? -5.754 0.861 3.143 1 98.38 112 ILE B C 1
ATOM 2048 O O . ILE B 1 112 ? -6.535 1.792 2.939 1 98.38 112 ILE B O 1
ATOM 2052 N N . GLU B 1 113 ? -5.387 0.474 4.305 1 98.38 113 GLU B N 1
ATOM 2053 C CA . GLU B 1 113 ? -5.68 1.196 5.539 1 98.38 113 GLU B CA 1
ATOM 2054 C C . GLU B 1 113 ? -4.43 1.325 6.41 1 98.38 113 GLU B C 1
ATOM 2056 O O . GLU B 1 113 ? -3.762 0.331 6.695 1 98.38 113 GLU B O 1
ATOM 2061 N N . ILE B 1 114 ? -4.152 2.523 6.785 1 98.62 114 ILE B N 1
ATOM 2062 C CA . ILE B 1 114 ? -3.01 2.783 7.652 1 98.62 114 ILE B CA 1
ATOM 2063 C C . ILE B 1 114 ? -3.467 3.537 8.898 1 98.62 114 ILE B C 1
ATOM 2065 O O . ILE B 1 114 ? -4.152 4.559 8.797 1 98.62 114 ILE B O 1
ATOM 2069 N N . VAL B 1 115 ? -3.094 3.033 10.039 1 98.62 115 VAL B N 1
ATOM 2070 C CA . VAL B 1 115 ? -3.381 3.701 11.305 1 98.62 115 VAL B CA 1
ATOM 2071 C C . VAL B 1 115 ? -2.104 4.336 11.859 1 98.62 115 VAL B C 1
ATOM 2073 O O . VAL B 1 115 ? -1.089 3.656 12.023 1 98.62 115 VAL B O 1
ATOM 2076 N N . LEU B 1 116 ? -2.221 5.605 12.125 1 98.69 116 LEU B N 1
ATOM 2077 C CA . LEU B 1 116 ? -1.089 6.348 12.672 1 98.69 116 LEU B CA 1
ATOM 2078 C C . LEU B 1 116 ? -1.409 6.891 14.062 1 98.69 116 LEU B C 1
ATOM 2080 O O . LEU B 1 116 ? -2.514 7.383 14.297 1 98.69 116 LEU B O 1
ATOM 2084 N N . GLY B 1 117 ? -0.485 6.777 14.867 1 98.56 117 GLY B N 1
ATOM 2085 C CA . GLY B 1 117 ? -0.602 7.359 16.203 1 98.56 117 GLY B CA 1
ATOM 2086 C C . GLY B 1 117 ? 0.212 8.625 16.359 1 98.56 117 GLY B C 1
ATOM 2087 O O . GLY B 1 117 ? 1.188 8.844 15.648 1 98.56 117 GLY B O 1
ATOM 2088 N N . LYS B 1 118 ? -0.125 9.352 17.391 1 98.25 118 LYS B N 1
ATOM 2089 C CA . LYS B 1 118 ? 0.568 10.602 17.703 1 98.25 118 LYS B CA 1
ATOM 2090 C C . LYS B 1 118 ? 1.974 10.328 18.234 1 98.25 118 LYS B C 1
ATOM 2092 O O . LYS B 1 118 ? 2.158 9.484 19.109 1 98.25 118 LYS B O 1
ATOM 2097 N N . SER B 1 119 ? 2.871 11.039 17.656 1 98.25 119 SER B N 1
ATOM 2098 C CA . SER B 1 119 ? 4.238 10.883 18.125 1 98.25 119 SER B CA 1
ATOM 2099 C C . SER B 1 119 ? 4.484 11.711 19.391 1 98.25 119 SER B C 1
ATOM 2101 O O . SER B 1 119 ? 3.715 12.617 19.703 1 98.25 119 SER B O 1
ATOM 2103 N N . ASP B 1 120 ? 5.559 11.438 20.109 1 96.69 120 ASP B N 1
ATOM 2104 C CA . ASP B 1 120 ? 5.91 12.156 21.328 1 96.69 120 ASP B CA 1
ATOM 2105 C C . ASP B 1 120 ? 6.301 13.602 21.016 1 96.69 120 ASP B C 1
ATOM 2107 O O . ASP B 1 120 ? 6.23 14.469 21.891 1 96.69 120 ASP B O 1
ATOM 2111 N N . LYS B 1 121 ? 6.66 13.867 19.797 1 96.19 121 LYS B N 1
ATOM 2112 C CA . LYS B 1 121 ? 7.141 15.188 19.406 1 96.19 121 LYS B CA 1
ATOM 2113 C C . LYS B 1 121 ? 6.016 16.031 18.812 1 96.19 121 LYS B C 1
ATOM 2115 O O . LYS B 1 121 ? 6.207 17.203 18.516 1 96.19 121 LYS B O 1
ATOM 2120 N N . PHE B 1 122 ? 4.918 15.469 18.75 1 97.56 122 PHE B N 1
ATOM 2121 C CA . PHE B 1 122 ? 3.832 16.094 18 1 97.56 122 PHE B CA 1
ATOM 2122 C C . PHE B 1 122 ? 3.502 17.469 18.578 1 97.56 122 PHE B C 1
ATOM 2124 O O . PHE B 1 122 ? 3.486 18.453 17.844 1 97.56 122 PHE B O 1
ATOM 2131 N N . ASP B 1 123 ? 3.305 17.5 19.859 1 95.31 123 ASP B N 1
ATOM 2132 C CA . ASP B 1 123 ? 2.811 18.719 20.5 1 95.31 123 ASP B CA 1
ATOM 2133 C C . ASP B 1 123 ? 3.867 19.812 20.469 1 95.31 123 ASP B C 1
ATOM 2135 O O . ASP B 1 123 ? 3.537 21 20.547 1 95.31 123 ASP B O 1
ATOM 2139 N N . SER B 1 124 ? 5.059 19.422 20.344 1 95.25 124 SER B N 1
ATOM 2140 C CA . SER B 1 124 ? 6.129 20.422 20.25 1 95.25 124 SER B CA 1
ATOM 2141 C C . SER B 1 124 ? 6.215 21 18.844 1 95.25 124 SER B C 1
ATOM 2143 O O . SER B 1 124 ? 6.684 22.125 18.656 1 95.25 124 SER B O 1
ATOM 2145 N N . LEU B 1 125 ? 5.738 20.266 17.859 1 94.62 125 LEU B N 1
ATOM 2146 C CA . LEU B 1 125 ? 5.895 20.641 16.469 1 94.62 125 LEU B CA 1
ATOM 2147 C C . LEU B 1 125 ? 4.629 21.281 15.93 1 94.62 125 LEU B C 1
ATOM 2149 O O . LEU B 1 125 ? 4.68 22.062 14.969 1 94.62 125 LEU B O 1
ATOM 2153 N N . VAL B 1 126 ? 3.525 20.891 16.578 1 92.5 126 VAL B N 1
ATOM 2154 C CA . VAL B 1 126 ? 2.242 21.391 16.094 1 92.5 126 VAL B CA 1
ATOM 2155 C C . VAL B 1 126 ? 1.525 22.141 17.219 1 92.5 126 VAL B C 1
ATOM 2157 O O . VAL B 1 126 ? 0.978 21.531 18.125 1 92.5 126 VAL B O 1
ATOM 2160 N N . PRO B 1 127 ? 1.488 23.359 17.031 1 88 127 PRO B N 1
ATOM 2161 C CA . PRO B 1 127 ? 0.808 24.141 18.062 1 88 127 PRO B CA 1
ATOM 2162 C C . PRO B 1 127 ? -0.694 23.859 18.109 1 88 127 PRO B C 1
ATOM 2164 O O . PRO B 1 127 ? -1.299 23.516 17.094 1 88 127 PRO B O 1
ATOM 2167 N N . PRO B 1 128 ? -1.27 24.016 19.281 1 85.25 128 PRO B N 1
ATOM 2168 C CA . PRO B 1 128 ? -2.709 23.781 19.422 1 85.25 128 PRO B CA 1
ATOM 2169 C C . PRO B 1 128 ? -3.549 24.75 18.578 1 85.25 128 PRO B C 1
ATOM 2171 O O . PRO B 1 128 ? -3.133 25.891 18.344 1 85.25 128 PRO B O 1
ATOM 2174 N N . VAL B 1 129 ? -4.625 24.125 18.094 1 77.25 129 VAL B N 1
ATOM 2175 C CA . VAL B 1 129 ? -5.535 24.969 17.328 1 77.25 129 VAL B CA 1
ATOM 2176 C C . VAL B 1 129 ? -6.664 25.469 18.219 1 77.25 129 VAL B C 1
ATOM 2178 O O . VAL B 1 129 ? -7.32 24.672 18.906 1 77.25 129 VAL B O 1
ATOM 2181 N N . THR B 1 130 ? -6.812 26.812 18.266 1 73.12 130 THR B N 1
ATOM 2182 C CA . THR B 1 130 ? -7.754 27.391 19.219 1 73.12 130 THR B CA 1
ATOM 2183 C C . THR B 1 130 ? -8.82 28.203 18.5 1 73.12 130 THR B C 1
ATOM 2185 O O . THR B 1 130 ? -9.625 28.891 19.141 1 73.12 130 THR B O 1
ATOM 2188 N N . ASN B 1 131 ? -8.984 28.016 17.312 1 73.88 131 ASN B N 1
ATOM 2189 C CA . ASN B 1 131 ? -9.836 28.984 16.625 1 73.88 131 ASN B CA 1
ATOM 2190 C C . ASN B 1 131 ? -11.234 28.438 16.391 1 73.88 131 ASN B C 1
ATOM 2192 O O . ASN B 1 131 ? -12.039 29.047 15.695 1 73.88 131 ASN B O 1
ATOM 2196 N N . GLY B 1 132 ? -11.602 27.359 17.047 1 78.75 132 GLY B N 1
ATOM 2197 C CA . GLY B 1 132 ? -12.953 26.828 16.953 1 78.75 132 GLY B CA 1
ATOM 2198 C C . GLY B 1 132 ? -13.297 26.297 15.578 1 78.75 132 GLY B C 1
ATOM 2199 O O . GLY B 1 132 ? -14.461 25.969 15.305 1 78.75 132 GLY B O 1
ATOM 2200 N N . LYS B 1 133 ? -12.492 26.25 14.766 1 85.69 133 LYS B N 1
ATOM 2201 C CA . LYS B 1 133 ? -12.742 25.75 13.414 1 85.69 133 LYS B CA 1
ATOM 2202 C C . LYS B 1 133 ? -12.672 24.234 13.359 1 85.69 133 LYS B C 1
ATOM 2204 O O . LYS B 1 133 ? -12.023 23.609 14.195 1 85.69 133 LYS B O 1
ATOM 2209 N N . THR B 1 134 ? -13.43 23.703 12.375 1 89.5 134 THR B N 1
ATOM 2210 C CA . THR B 1 134 ? -13.375 22.266 12.18 1 89.5 134 THR B CA 1
ATOM 2211 C C . THR B 1 134 ? -12.031 21.859 11.594 1 89.5 134 THR B C 1
ATOM 2213 O O . THR B 1 134 ? -11.328 22.672 10.992 1 89.5 134 THR B O 1
ATOM 2216 N N . PRO B 1 135 ? -11.695 20.688 11.797 1 89.56 135 PRO B N 1
ATOM 2217 C CA . PRO B 1 135 ? -10.438 20.203 11.219 1 89.56 135 PRO B CA 1
ATOM 2218 C C . PRO B 1 135 ? -10.375 20.422 9.703 1 89.56 135 PRO B C 1
ATOM 2220 O O . PRO B 1 135 ? -9.312 20.75 9.172 1 89.56 135 PRO B O 1
ATOM 2223 N N . GLU B 1 136 ? -11.445 20.234 9.055 1 90.81 136 GLU B N 1
ATOM 2224 C CA . GLU B 1 136 ? -11.484 20.391 7.605 1 90.81 136 GLU B CA 1
ATOM 2225 C C . GLU B 1 136 ? -11.266 21.844 7.211 1 90.81 136 GLU B C 1
ATOM 2227 O O . GLU B 1 136 ? -10.57 22.141 6.23 1 90.81 136 GLU B O 1
ATOM 2232 N N . GLU B 1 137 ? -11.844 22.719 7.98 1 91 137 GLU B N 1
ATOM 2233 C CA . GLU B 1 137 ? -11.68 24.141 7.711 1 91 137 GLU B CA 1
ATOM 2234 C C . GLU B 1 137 ? -10.227 24.578 7.91 1 91 137 GLU B C 1
ATOM 2236 O O . GLU B 1 137 ? -9.688 25.344 7.109 1 91 137 GLU B O 1
ATOM 2241 N N . VAL B 1 138 ? -9.672 24.078 8.898 1 89.06 138 VAL B N 1
ATOM 2242 C CA . VAL B 1 138 ? -8.289 24.422 9.203 1 89.06 138 VAL B CA 1
ATOM 2243 C C . VAL B 1 138 ? -7.371 23.844 8.117 1 89.06 138 VAL B C 1
ATOM 2245 O O . VAL B 1 138 ? -6.488 24.547 7.613 1 89.06 138 VAL B O 1
ATOM 2248 N N . ALA B 1 139 ? -7.66 22.656 7.715 1 91.12 139 ALA B N 1
ATOM 2249 C CA . ALA B 1 139 ? -6.848 22.016 6.684 1 91.12 139 ALA B CA 1
ATOM 2250 C C . ALA B 1 139 ? -6.961 22.766 5.355 1 91.12 139 ALA B C 1
ATOM 2252 O O . ALA B 1 139 ? -5.965 22.938 4.652 1 91.12 139 ALA B O 1
ATOM 2253 N N . LYS B 1 140 ? -8.148 23.156 5.086 1 89.75 140 LYS B N 1
ATOM 2254 C CA . LYS B 1 140 ? -8.359 23.906 3.854 1 89.75 140 LYS B CA 1
ATOM 2255 C C . LYS B 1 140 ? -7.605 25.234 3.883 1 89.75 140 LYS B C 1
ATOM 2257 O O . LYS B 1 140 ? -6.941 25.609 2.91 1 89.75 140 LYS B O 1
ATOM 2262 N N . ALA B 1 141 ? -7.707 25.922 4.973 1 88.81 141 ALA B N 1
ATOM 2263 C CA . ALA B 1 141 ? -7.043 27.219 5.125 1 88.81 141 ALA B CA 1
ATOM 2264 C C . ALA B 1 141 ? -5.527 27.062 5.023 1 88.81 141 ALA B C 1
ATOM 2266 O O . ALA B 1 141 ? -4.859 27.875 4.371 1 88.81 141 ALA B O 1
ATOM 2267 N N . GLU B 1 142 ? -5.047 26.062 5.617 1 86.88 142 GLU B N 1
ATOM 2268 C CA . GLU B 1 142 ? -3.607 25.828 5.598 1 86.88 142 GLU B CA 1
ATOM 2269 C C . GLU B 1 142 ? -3.123 25.484 4.191 1 86.88 142 GLU B C 1
ATOM 2271 O O . GLU B 1 142 ? -2.037 25.906 3.785 1 86.88 142 GLU B O 1
ATOM 2276 N N . THR B 1 143 ? -3.879 24.734 3.482 1 87.69 143 THR B N 1
ATOM 2277 C CA . THR B 1 143 ? -3.502 24.344 2.127 1 87.69 143 THR B CA 1
ATOM 2278 C C . THR B 1 143 ? -3.537 25.562 1.192 1 87.69 143 THR B C 1
ATOM 2280 O O . THR B 1 143 ? -2.637 25.734 0.371 1 87.69 143 THR B O 1
ATOM 2283 N N . GLU B 1 144 ? -4.559 26.344 1.365 1 86.62 144 GLU B N 1
ATOM 2284 C CA . GLU B 1 144 ? -4.691 27.547 0.541 1 86.62 144 GLU B CA 1
ATOM 2285 C C . GLU B 1 144 ? -3.576 28.531 0.833 1 86.62 144 GLU B C 1
ATOM 2287 O O . GLU B 1 144 ? -3.047 29.172 -0.082 1 86.62 144 GLU B O 1
ATOM 2292 N N . ALA B 1 145 ? -3.277 28.641 2.072 1 82.75 145 ALA B N 1
ATOM 2293 C CA . ALA B 1 145 ? -2.203 29.547 2.465 1 82.75 145 ALA B CA 1
ATOM 2294 C C . ALA B 1 145 ? -0.869 29.109 1.869 1 82.75 145 ALA B C 1
ATOM 2296 O O . ALA B 1 145 ? -0.067 29.953 1.445 1 82.75 145 ALA B O 1
ATOM 2297 N N . ALA B 1 146 ? -0.692 27.828 1.804 1 78.44 146 ALA B N 1
ATOM 2298 C CA . ALA B 1 146 ? 0.556 27.312 1.256 1 78.44 146 ALA B CA 1
ATOM 2299 C C . ALA B 1 146 ? 0.624 27.516 -0.254 1 78.44 146 ALA B C 1
ATOM 2301 O O . ALA B 1 146 ? 1.681 27.859 -0.793 1 78.44 146 ALA B O 1
ATOM 2302 N N . VAL B 1 147 ? -0.472 27.312 -0.94 1 77.62 147 VAL B N 1
ATOM 2303 C CA . VAL B 1 147 ? -0.523 27.516 -2.385 1 77.62 147 VAL B CA 1
ATOM 2304 C C . VAL B 1 147 ? -0.304 28.984 -2.715 1 77.62 147 VAL B C 1
ATOM 2306 O O . VAL B 1 147 ? 0.438 29.312 -3.643 1 77.62 147 VAL B O 1
ATOM 2309 N N . GLU B 1 148 ? -0.927 29.875 -1.893 1 78.38 148 GLU B N 1
ATOM 2310 C CA . GLU B 1 148 ? -0.778 31.312 -2.09 1 78.38 148 GLU B CA 1
ATOM 2311 C C . GLU B 1 148 ? 0.66 31.75 -1.84 1 78.38 148 GLU B C 1
ATOM 2313 O O . GLU B 1 148 ? 1.191 32.594 -2.57 1 78.38 148 GLU B O 1
ATOM 2318 N N . ALA B 1 149 ? 1.22 31.156 -0.816 1 72.75 149 ALA B N 1
ATOM 2319 C CA . ALA B 1 149 ? 2.598 31.5 -0.478 1 72.75 149 ALA B CA 1
ATOM 2320 C C . ALA B 1 149 ? 3.559 31.062 -1.58 1 72.75 149 ALA B C 1
ATOM 2322 O O . ALA B 1 149 ? 4.52 31.766 -1.895 1 72.75 149 ALA B O 1
ATOM 2323 N N . GLN B 1 150 ? 3.27 29.922 -2.205 1 70.62 150 GLN B N 1
ATOM 2324 C CA . GLN B 1 150 ? 4.113 29.438 -3.289 1 70.62 150 GLN B CA 1
ATOM 2325 C C . GLN B 1 150 ? 3.947 30.297 -4.543 1 70.62 150 GLN B C 1
ATOM 2327 O O . GLN B 1 150 ? 4.922 30.578 -5.246 1 70.62 150 GLN B O 1
ATOM 2332 N N . GLU B 1 151 ? 2.719 30.688 -4.777 1 71.31 151 GLU B N 1
ATOM 2333 C CA . GLU B 1 151 ? 2.449 31.547 -5.934 1 71.31 151 GLU B CA 1
ATOM 2334 C C . GLU B 1 151 ? 3.064 32.938 -5.758 1 71.31 151 GLU B C 1
ATOM 2336 O O . GLU B 1 151 ? 3.627 33.5 -6.703 1 71.31 151 GLU B O 1
ATOM 2341 N N . ALA B 1 152 ? 3.049 33.531 -4.625 1 72.44 152 ALA B N 1
ATOM 2342 C CA . ALA B 1 152 ? 3.639 34.844 -4.336 1 72.44 152 ALA B CA 1
ATOM 2343 C C . ALA B 1 152 ? 5.16 34.781 -4.449 1 72.44 152 ALA B C 1
ATOM 2345 O O . ALA B 1 152 ? 5.781 35.75 -4.941 1 72.44 152 ALA B O 1
ATOM 2346 N N . ALA B 1 153 ? 5.738 33.812 -4.074 1 70 153 ALA B N 1
ATOM 2347 C CA . ALA B 1 153 ? 7.188 33.656 -4.156 1 70 153 ALA B CA 1
ATOM 2348 C C . ALA B 1 153 ? 7.641 33.469 -5.602 1 70 153 ALA B C 1
ATOM 2350 O O . ALA B 1 153 ? 8.742 33.906 -5.969 1 70 153 ALA B O 1
ATOM 2351 N N . ALA B 1 154 ? 6.773 32.969 -6.383 1 68.81 154 ALA B N 1
ATOM 2352 C CA . ALA B 1 154 ? 7.129 32.719 -7.781 1 68.81 154 ALA B CA 1
ATOM 2353 C C . ALA B 1 154 ? 7.027 34 -8.594 1 68.81 154 ALA B C 1
ATOM 2355 O O . ALA B 1 154 ? 7.715 34.156 -9.609 1 68.81 154 ALA B O 1
ATOM 2356 N N . THR B 1 155 ? 6.168 34.75 -8.125 1 70.12 155 THR B N 1
ATOM 2357 C CA . THR B 1 155 ? 6.023 36.031 -8.828 1 70.12 155 THR B CA 1
ATOM 2358 C C . THR B 1 155 ? 7.148 37 -8.445 1 70.12 155 THR B C 1
ATOM 2360 O O . THR B 1 155 ? 7.5 37.875 -9.219 1 70.12 155 THR B O 1
ATOM 2363 N N . GLN B 1 156 ? 7.648 36.781 -7.402 1 63.53 156 GLN B N 1
ATOM 2364 C CA . GLN B 1 156 ? 8.695 37.719 -6.984 1 63.53 156 GLN B CA 1
ATOM 2365 C C . GLN B 1 156 ? 10.039 37.344 -7.602 1 63.53 156 GLN B C 1
ATOM 2367 O O . GLN B 1 156 ? 10.977 38.156 -7.59 1 63.53 156 GLN B O 1
ATOM 2372 N N . VAL B 1 157 ? 10.133 36.125 -8.195 1 55.72 157 VAL B N 1
ATOM 2373 C CA . VAL B 1 157 ? 11.398 35.906 -8.883 1 55.72 157 VAL B CA 1
ATOM 2374 C C . VAL B 1 157 ? 11.242 36.219 -10.367 1 55.72 157 VAL B C 1
ATOM 2376 O O . VAL B 1 157 ? 10.172 35.969 -10.945 1 55.72 157 VAL B O 1
#

Nearest PDB structures (foldseek):
  2q3v-assembly1_B  TM=9.503E-01  e=4.007E-14  Arabidopsis thaliana
  2q3v-assembly1_A  TM=9.299E-01  e=6.259E-13  Arabidopsis thaliana
  8xaq-assembly1_B  TM=8.685E-01  e=7.517E-07  Sulfolobus acidocaldarius DSM 639
  4z9e-assembly1_B  TM=8.931E-01  e=8.529E-06  Thermoplasma volcanium GSS1
  3u6y-assembly1_A  TM=8.577E-01  e=1.958E-05  Aeropyrum pernix K1

pLDDT: mean 80.45, std 23.1, range [27.55, 98.69]

Solvent-accessible surface area (backbone atoms only — not comparable to full-atom values): 18020 Å² total; per-residue (Å²): 135,84,77,77,74,77,71,77,74,78,75,75,75,72,68,76,76,73,72,70,67,70,63,72,71,75,67,73,73,69,56,91,31,59,44,79,48,53,73,84,79,51,59,72,62,33,54,47,42,32,45,51,40,26,22,70,75,63,46,26,29,37,39,32,21,51,40,80,17,32,39,52,52,46,41,44,53,40,53,36,36,74,71,41,40,28,41,83,76,44,74,46,76,42,66,42,80,40,78,34,83,87,73,71,44,80,39,76,36,24,34,38,36,38,33,33,31,53,28,93,48,26,69,80,73,45,74,86,85,82,78,84,64,52,52,65,56,50,13,48,50,52,39,50,50,50,53,51,52,53,52,54,56,54,65,72,98,132,85,76,75,75,77,71,77,72,77,74,76,77,73,68,75,76,71,70,69,69,68,62,72,71,74,67,70,71,70,56,92,32,60,44,81,47,53,73,83,79,48,59,71,60,34,54,45,39,31,45,52,41,25,22,71,74,63,45,26,29,35,40,32,20,50,39,80,16,33,36,53,52,46,41,44,54,40,51,36,36,73,71,41,40,29,40,83,75,42,74,47,76,42,67,42,82,40,78,33,83,88,74,70,43,80,38,77,36,25,32,37,37,38,33,33,30,53,28,94,47,24,69,82,75,44,73,85,84,82,79,83,64,52,53,65,57,50,13,49,52,54,39,51,50,48,52,49,51,53,51,55,56,55,66,72,100

Radius of gyration: 31.45 Å; Cα contacts (8 Å, |Δi|>4): 430; chains: 2; bounding box: 171×68×52 Å

InterPro domains:
  IPR002775 DNA/RNA-binding protein Alba-like [PF01918] (33-95)
  IPR014560 Uncharacterised 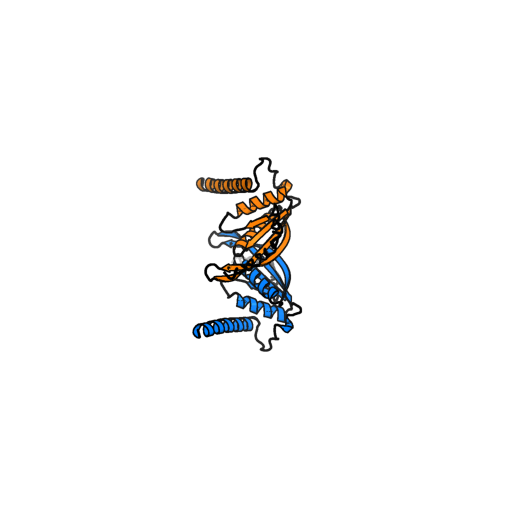conserved protein UCP030333, DNA/RNA-binding Alba-related [PIRSF030333] (1-151)
  IPR014560 Uncharacterised conserved protein UCP030333, DNA/RNA-binding Alba-related [PTHR31947] (26-139)
  IPR036882 Alba-like domain superfamily [G3DSA:3.30.110.20] (31-151)
  IPR036882 Alba-like domain superfamily [SSF82704] (32-127)

Secondary structure (DSSP, 8-state):
-------------------------------TTEEEE-TTTS-HHHHHHHHHHHHHHHSEEEEEEEGGGHHHHHHHHHHHHHTTSEEEEEEEEEEEEEE-TTT--EEEEEEEEEEEEE-TTHHHHSPPP-S---HHHHHHHHHHHHHHHHHHHHHH-/-------------------------------TTEEEE-TTTS-HHHHHHHHHHHHHHHSEEEEEEEGGGHHHHHHHHHHHHHTTSEEEEEEEEEEEEEE-TTT--EEEEEEEEEEEEE-TTHHHHSPPP-S---HHHHHHHHHHHHHHHHHHHHHH-

Sequence (314 aa):
MAMQIATPAPAPITAPEINIILTPAKTETHKKNRIQVSNTKKPLFFYVNLAKRYIQQHNEVELSALGMAITTVVTISEILKNNGLATEKKVLTSTVGMKDETKGKMVQKAKIEIVLGKSDKFDSLVPPVTNGKTPEEVAKAETEAAVEAQEAAATQVMAMQIATPAPAPITAPEINIILTPAKTETHKKNRIQVSNTKKPLFFYVNLAKRYIQQHNEVELSALGMAITTVVTISEILKNNGLATEKKVLTSTVGMKDETKGKMVQKAKIEIVLGKSDKFDSLVPPVTNGKTPEEVAKAETEAAVEAQEAAATQV